Protein AF-A0A3P1XUC9-F1 (afdb_monomer_lite)

pLDDT: mean 91.29, std 13.39, range [38.19, 98.75]

Structure (mmCIF, N/CA/C/O backbone):
data_AF-A0A3P1XUC9-F1
#
_entry.id   AF-A0A3P1XUC9-F1
#
loop_
_atom_site.group_PDB
_atom_site.id
_atom_site.type_symbol
_atom_site.label_atom_id
_atom_site.label_alt_id
_atom_site.label_comp_id
_atom_site.label_asym_id
_atom_site.label_entity_id
_atom_site.label_seq_id
_atom_site.pdbx_PDB_ins_code
_atom_site.Cartn_x
_atom_site.Cartn_y
_atom_site.Cartn_z
_atom_site.occupancy
_atom_site.B_iso_or_equiv
_atom_site.auth_seq_id
_atom_site.auth_comp_id
_atom_site.auth_asym_id
_atom_site.auth_atom_id
_atom_site.pdbx_PDB_model_num
ATOM 1 N N . THR A 1 1 ? -10.922 13.856 29.088 1.00 44.12 1 THR A N 1
ATOM 2 C CA . THR A 1 1 ? -10.686 13.949 27.633 1.00 44.12 1 THR A CA 1
ATOM 3 C C . THR A 1 1 ? -9.196 13.829 27.406 1.00 44.12 1 THR A C 1
ATOM 5 O O . THR A 1 1 ? -8.458 14.673 27.892 1.00 44.12 1 THR A O 1
ATOM 8 N N . ASN A 1 2 ? -8.737 12.733 26.797 1.00 41.75 2 ASN A N 1
ATOM 9 C CA . ASN A 1 2 ? -7.328 12.584 26.431 1.00 41.75 2 ASN A CA 1
ATOM 10 C C . ASN A 1 2 ? -7.055 13.511 25.239 1.00 41.75 2 ASN A C 1
ATOM 12 O O . ASN A 1 2 ? -7.676 13.357 24.196 1.00 41.75 2 ASN A O 1
ATOM 16 N N . TYR A 1 3 ? -6.164 14.485 25.411 1.00 47.44 3 TYR A N 1
ATOM 17 C CA . TYR A 1 3 ? -5.777 15.466 24.386 1.00 47.44 3 TYR A CA 1
ATOM 18 C C . TYR A 1 3 ? -4.701 14.934 23.413 1.00 47.44 3 TYR A C 1
ATOM 20 O O . TYR A 1 3 ? -4.100 15.713 22.685 1.00 47.44 3 TYR A O 1
ATOM 28 N N . ASN A 1 4 ? -4.443 13.621 23.399 1.00 59.34 4 ASN A N 1
ATOM 29 C CA . ASN A 1 4 ? -3.303 13.021 22.693 1.00 59.34 4 ASN A CA 1
ATOM 30 C C . ASN A 1 4 ? -3.656 12.373 21.344 1.00 59.34 4 ASN A C 1
ATOM 32 O O . ASN A 1 4 ? -2.814 11.679 20.788 1.00 59.34 4 ASN A O 1
ATOM 36 N N . GLU A 1 5 ? -4.862 12.564 20.810 1.00 65.62 5 GLU A N 1
ATOM 37 C CA . GLU A 1 5 ? -5.219 12.075 19.471 1.00 65.62 5 GLU A CA 1
ATOM 38 C C . GLU A 1 5 ? -5.243 13.244 18.487 1.00 65.62 5 GLU A C 1
ATOM 40 O O . GLU A 1 5 ? -6.161 14.070 18.505 1.00 65.62 5 GLU A O 1
ATOM 45 N N . ASN A 1 6 ? -4.238 13.321 17.611 1.00 82.94 6 ASN A N 1
ATOM 46 C CA . ASN A 1 6 ? -4.281 14.252 16.490 1.00 82.94 6 ASN A CA 1
ATOM 47 C C . ASN A 1 6 ? -5.355 13.762 15.512 1.00 82.94 6 ASN A C 1
ATOM 49 O O . ASN A 1 6 ? -5.248 12.669 14.969 1.00 82.94 6 ASN A O 1
ATOM 53 N N . ARG A 1 7 ? -6.417 14.536 15.284 1.00 86.88 7 ARG A N 1
ATOM 54 C CA . ARG A 1 7 ? -7.497 14.144 14.363 1.00 86.88 7 ARG A CA 1
ATOM 55 C C . ARG A 1 7 ? -7.475 15.030 13.128 1.00 86.88 7 ARG A C 1
ATOM 57 O O . ARG A 1 7 ? -7.714 16.230 13.228 1.00 86.88 7 ARG A O 1
ATOM 64 N N . LEU A 1 8 ? -7.252 14.425 11.967 1.00 89.38 8 LEU A N 1
ATOM 65 C CA . LEU A 1 8 ? -7.443 15.047 10.661 1.00 89.38 8 LEU A CA 1
ATOM 66 C C . LEU A 1 8 ? -8.734 14.505 10.042 1.00 89.38 8 LEU A C 1
ATOM 68 O O . LEU A 1 8 ? -8.930 13.299 9.925 1.00 89.38 8 LEU A O 1
ATOM 72 N N . SER A 1 9 ? -9.628 15.397 9.626 1.00 90.12 9 SER A N 1
ATOM 73 C CA . SER A 1 9 ? -10.824 15.031 8.869 1.00 90.12 9 SER A CA 1
ATOM 74 C C . SER A 1 9 ? -10.764 15.693 7.504 1.00 90.12 9 SER A C 1
ATOM 76 O O . SER A 1 9 ? -10.767 16.918 7.414 1.00 90.12 9 SER A O 1
ATOM 78 N N . VAL A 1 10 ? -10.711 14.887 6.448 1.00 89.50 10 VAL A N 1
ATOM 79 C CA . VAL A 1 10 ? -10.758 15.362 5.063 1.00 89.50 10 VAL A CA 1
ATOM 80 C C . VAL A 1 10 ? -12.209 15.329 4.629 1.00 89.50 10 VAL A C 1
ATOM 82 O O . VAL A 1 10 ? -12.826 14.265 4.595 1.00 89.50 10 VAL A O 1
ATOM 85 N N . GLU A 1 11 ? -12.775 16.494 4.347 1.00 85.25 11 GLU A N 1
ATOM 86 C CA . GLU A 1 11 ? -14.157 16.612 3.891 1.00 85.25 11 GLU A CA 1
ATOM 87 C C . GLU A 1 11 ? -14.327 16.106 2.456 1.00 85.25 11 GLU A C 1
ATOM 89 O O . GLU A 1 11 ? -13.387 16.098 1.668 1.00 85.25 11 GLU A O 1
ATOM 94 N N . SER A 1 12 ? -15.550 15.721 2.085 1.00 85.00 12 SER A N 1
ATOM 95 C CA . SER A 1 12 ? -15.806 15.049 0.800 1.00 85.00 12 SER A CA 1
ATOM 96 C C . SER A 1 12 ? -15.523 15.853 -0.464 1.00 85.00 12 SER A C 1
ATOM 98 O O . SER A 1 12 ? -15.337 15.269 -1.531 1.00 85.00 12 SER A O 1
ATOM 100 N N . ILE A 1 13 ? -15.456 17.175 -0.342 1.00 82.06 13 ILE A N 1
ATOM 101 C CA . ILE A 1 13 ? -15.111 18.100 -1.426 1.00 82.06 13 ILE A CA 1
ATOM 102 C C . ILE A 1 13 ? -13.619 18.464 -1.442 1.00 82.06 13 ILE A C 1
ATOM 104 O O . ILE A 1 13 ? -13.173 19.164 -2.349 1.00 82.06 13 ILE A O 1
ATOM 108 N N . VAL A 1 14 ? -12.855 18.024 -0.439 1.00 89.88 14 VAL A N 1
ATOM 109 C CA . VAL A 1 14 ? -11.440 18.353 -0.269 1.00 89.88 14 VAL A CA 1
ATOM 110 C C . VAL A 1 14 ? -10.591 17.175 -0.712 1.00 89.88 14 VAL A C 1
ATOM 112 O O . VAL A 1 14 ? -10.837 16.029 -0.357 1.00 89.88 14 VAL A O 1
ATOM 115 N N . ASN A 1 15 ? -9.552 17.477 -1.475 1.00 92.31 15 ASN A N 1
ATOM 116 C CA . ASN A 1 15 ? -8.572 16.511 -1.934 1.00 92.31 15 ASN A CA 1
ATOM 117 C C . ASN A 1 15 ? -7.199 16.939 -1.420 1.00 92.31 15 ASN A C 1
ATOM 119 O O . ASN A 1 15 ? -6.830 18.104 -1.569 1.00 92.31 15 ASN A O 1
ATOM 123 N N . ILE A 1 16 ? -6.449 16.012 -0.825 1.00 95.12 16 ILE A N 1
ATOM 124 C CA . ILE A 1 16 ? -5.075 16.258 -0.373 1.00 95.12 16 ILE A CA 1
ATOM 125 C C . ILE A 1 16 ? -4.126 15.582 -1.352 1.00 95.12 16 ILE A C 1
ATOM 127 O O . ILE A 1 16 ? -4.241 14.382 -1.582 1.00 95.12 16 ILE A O 1
ATOM 131 N N . LYS A 1 17 ? -3.172 16.326 -1.914 1.00 96.38 17 LYS A N 1
ATOM 132 C CA . LYS A 1 17 ? -2.163 15.769 -2.818 1.00 96.38 17 LYS A CA 1
ATOM 133 C C . LYS A 1 17 ? -0.762 16.179 -2.378 1.00 96.38 17 LYS A C 1
ATOM 135 O O . LYS A 1 17 ? -0.501 17.362 -2.171 1.00 96.38 17 LYS A O 1
ATOM 140 N N . GLY A 1 18 ? 0.122 15.193 -2.263 1.00 96.25 18 GLY A N 1
ATOM 141 C CA . GLY A 1 18 ? 1.544 15.412 -2.036 1.00 96.25 18 GLY A CA 1
ATOM 142 C C . GLY A 1 18 ? 2.219 16.103 -3.224 1.00 96.25 18 GLY A C 1
ATOM 143 O O . GLY A 1 18 ? 1.756 16.026 -4.363 1.00 96.25 18 GLY A O 1
ATOM 144 N N . GLY A 1 19 ? 3.320 16.809 -2.965 1.00 96.00 19 GLY A N 1
ATOM 145 C CA . GLY A 1 19 ? 4.054 17.534 -4.007 1.00 96.00 19 GLY A CA 1
ATOM 146 C C . GLY A 1 19 ? 4.724 16.600 -5.019 1.00 96.00 19 GLY A C 1
ATOM 147 O O . GLY A 1 19 ? 5.340 15.613 -4.633 1.00 96.00 19 GLY A O 1
ATOM 148 N N . THR A 1 20 ? 4.643 16.918 -6.309 1.00 95.50 20 THR A N 1
ATOM 149 C CA . THR A 1 20 ? 5.290 16.132 -7.373 1.00 95.50 20 THR A CA 1
ATOM 150 C C . THR A 1 20 ? 6.776 16.483 -7.518 1.00 95.50 20 THR A C 1
ATOM 152 O O . THR A 1 20 ? 7.144 17.650 -7.379 1.00 95.50 20 THR A O 1
ATOM 155 N N . SER A 1 21 ? 7.630 15.508 -7.851 1.00 91.06 21 SER A N 1
ATOM 156 C CA . SER A 1 21 ? 9.055 15.749 -8.131 1.00 91.06 21 SER A CA 1
ATOM 157 C C . SER A 1 21 ? 9.629 14.867 -9.238 1.00 91.06 21 SER A C 1
ATOM 159 O O . SER A 1 21 ? 9.710 13.659 -9.102 1.00 91.06 21 SER A O 1
ATOM 161 N N . ASN A 1 22 ? 10.175 15.452 -10.302 1.00 83.06 22 ASN A N 1
ATOM 162 C CA . ASN A 1 22 ? 10.716 14.665 -11.421 1.00 83.06 22 ASN A CA 1
ATOM 163 C C . ASN A 1 22 ? 12.100 14.045 -11.153 1.00 83.06 22 ASN A C 1
ATOM 165 O O . ASN A 1 22 ? 12.588 13.264 -11.964 1.00 83.06 22 ASN A O 1
ATOM 169 N N . THR A 1 23 ? 12.765 14.424 -10.061 1.00 86.06 23 THR A N 1
ATOM 170 C CA . THR A 1 23 ? 14.148 14.008 -9.761 1.00 86.06 23 THR A CA 1
ATOM 171 C C . THR A 1 23 ? 14.306 13.379 -8.382 1.00 86.06 23 THR A C 1
ATOM 173 O O . THR A 1 23 ? 15.386 12.892 -8.055 1.00 86.06 23 THR A O 1
ATOM 176 N N . SER A 1 24 ? 13.255 13.383 -7.563 1.00 90.06 24 SER A N 1
ATOM 177 C CA . SER A 1 24 ? 13.263 12.833 -6.209 1.00 90.06 24 SER A CA 1
ATOM 178 C C . SER A 1 24 ? 11.969 12.080 -5.916 1.00 90.06 24 SER A C 1
ATOM 180 O O . SER A 1 24 ? 11.090 11.973 -6.768 1.00 90.06 24 SER A O 1
ATOM 182 N N . ILE A 1 25 ? 11.852 11.572 -4.691 1.00 94.94 25 ILE A N 1
ATOM 183 C CA . ILE A 1 25 ? 10.608 10.995 -4.182 1.00 94.94 25 ILE A CA 1
ATOM 184 C C . ILE A 1 25 ? 9.522 12.083 -4.166 1.00 94.94 25 ILE A C 1
ATOM 186 O O . ILE A 1 25 ? 9.802 13.227 -3.785 1.00 94.94 25 ILE A O 1
ATOM 190 N N . GLY A 1 26 ? 8.308 11.740 -4.594 1.00 96.56 26 GLY A N 1
ATOM 191 C CA . GLY A 1 26 ? 7.140 12.599 -4.441 1.00 96.56 26 GLY A CA 1
ATOM 192 C C . GLY A 1 26 ? 6.757 12.783 -2.968 1.00 96.56 26 GLY A C 1
ATOM 193 O O . GLY A 1 26 ? 6.963 11.911 -2.128 1.00 96.56 26 GLY A O 1
ATOM 194 N N . GLY A 1 27 ? 6.211 13.941 -2.617 1.00 96.75 27 GLY A N 1
ATOM 195 C CA . GLY A 1 27 ? 5.808 14.244 -1.246 1.00 96.75 27 GLY A CA 1
ATOM 196 C C . GLY A 1 27 ? 4.656 13.360 -0.772 1.00 96.75 27 GLY A C 1
ATOM 197 O O . GLY A 1 27 ? 3.834 12.913 -1.574 1.00 96.75 27 GLY A O 1
ATOM 198 N N . ALA A 1 28 ? 4.562 13.147 0.540 1.00 96.94 28 ALA A N 1
ATOM 199 C CA . ALA A 1 28 ? 3.396 12.488 1.107 1.00 96.94 28 ALA A CA 1
ATOM 200 C C . ALA A 1 28 ? 2.152 13.384 1.024 1.00 96.94 28 ALA A C 1
ATOM 202 O O . ALA A 1 28 ? 2.268 14.610 1.099 1.00 96.94 28 ALA A O 1
ATOM 203 N N . GLY A 1 29 ? 0.969 12.785 0.878 1.00 96.69 29 GLY A N 1
ATOM 204 C CA . GLY A 1 29 ? -0.291 13.526 0.986 1.00 96.69 29 GLY A CA 1
ATOM 205 C C . GLY A 1 29 ? -0.534 13.964 2.429 1.00 96.69 29 GLY A C 1
ATOM 206 O O . GLY A 1 29 ? -0.684 15.148 2.720 1.00 96.69 29 GLY A O 1
ATOM 207 N N . VAL A 1 30 ? -0.506 12.999 3.345 1.00 96.88 30 VAL A N 1
ATOM 208 C CA . VAL A 1 30 ? -0.590 13.206 4.793 1.00 96.88 30 VAL A CA 1
ATOM 209 C C . VAL A 1 30 ? 0.595 12.516 5.459 1.00 96.88 30 VAL A C 1
ATOM 211 O O . VAL A 1 30 ? 0.876 11.353 5.177 1.00 96.88 30 VAL A O 1
ATOM 214 N N . TYR A 1 31 ? 1.269 13.225 6.363 1.00 95.75 31 TYR A N 1
ATOM 215 C CA . TYR A 1 31 ? 2.339 12.679 7.193 1.00 95.75 31 TYR A CA 1
ATOM 216 C C . TYR A 1 31 ? 2.148 13.096 8.652 1.00 95.75 31 TYR A C 1
ATOM 218 O O . TYR A 1 31 ? 1.883 14.270 8.923 1.00 95.75 31 TYR A O 1
ATOM 226 N N . GLY A 1 32 ? 2.303 12.162 9.589 1.00 92.06 32 GLY A N 1
ATOM 227 C CA . GLY A 1 32 ? 2.208 12.469 11.014 1.00 92.06 32 GLY A CA 1
ATOM 228 C C . GLY A 1 32 ? 2.482 11.280 11.926 1.00 92.06 32 GLY A C 1
ATOM 229 O O . GLY A 1 32 ? 2.673 10.160 11.475 1.00 92.06 32 GLY A O 1
ATOM 230 N N . GLU A 1 33 ? 2.475 11.520 13.232 1.00 93.31 33 GLU A N 1
ATOM 231 C CA . GLU A 1 33 ? 2.582 10.473 14.249 1.00 93.31 33 GLU A CA 1
ATOM 232 C C . GLU A 1 33 ? 1.363 10.536 15.169 1.00 93.31 33 GLU A C 1
ATOM 234 O O . GLU A 1 33 ? 0.936 11.628 15.561 1.00 93.31 33 GLU A O 1
ATOM 239 N N . ASN A 1 34 ? 0.827 9.367 15.528 1.00 94.12 34 ASN A N 1
ATOM 240 C CA . ASN A 1 34 ? -0.267 9.218 16.482 1.00 94.12 34 ASN A CA 1
ATOM 241 C C . ASN A 1 34 ? -1.490 10.059 16.085 1.00 94.12 34 ASN A C 1
ATOM 243 O O . ASN A 1 34 ? -1.860 11.033 16.756 1.00 94.12 34 ASN A O 1
ATOM 247 N N . PHE A 1 35 ? -2.079 9.706 14.940 1.00 93.81 35 PHE A N 1
ATOM 248 C CA . PHE A 1 35 ? -3.211 10.437 14.389 1.00 93.81 35 PHE A CA 1
ATOM 249 C C . PHE A 1 35 ? -4.324 9.541 13.854 1.00 93.81 35 PHE A C 1
ATOM 251 O O . PHE A 1 35 ? -4.109 8.419 13.395 1.00 93.81 35 PHE A O 1
ATOM 258 N N . THR A 1 36 ? -5.533 10.097 13.870 1.00 95.38 36 THR A N 1
ATOM 259 C CA . THR A 1 36 ? -6.704 9.544 13.197 1.00 95.38 36 THR A CA 1
ATOM 260 C C . THR A 1 36 ? -7.020 10.357 11.948 1.00 95.38 36 THR A C 1
ATOM 262 O O . THR A 1 36 ? -7.159 11.580 12.026 1.00 95.38 36 THR A O 1
ATOM 265 N N . LEU A 1 37 ? -7.194 9.687 10.812 1.00 96.00 37 LEU A N 1
ATOM 266 C CA . LEU A 1 37 ? -7.627 10.268 9.547 1.00 96.00 37 LEU A CA 1
ATOM 267 C C . LEU A 1 37 ? -9.038 9.799 9.189 1.00 96.00 37 LEU A C 1
ATOM 269 O O . LEU A 1 37 ? -9.257 8.633 8.882 1.00 96.00 37 LEU A O 1
ATOM 273 N N . ASN A 1 38 ? -9.992 10.725 9.153 1.00 96.75 38 ASN A N 1
ATOM 274 C CA . ASN A 1 38 ? -11.311 10.479 8.569 1.00 96.75 38 ASN A CA 1
ATOM 275 C C . ASN A 1 38 ? -11.301 10.942 7.114 1.00 96.75 38 ASN A C 1
ATOM 277 O O . ASN A 1 38 ? -11.436 12.136 6.837 1.00 96.75 38 ASN A O 1
ATOM 281 N N . ASN A 1 39 ? -11.113 10.009 6.185 1.00 95.31 39 ASN A N 1
ATOM 282 C CA . ASN A 1 39 ? -10.958 10.321 4.774 1.00 95.31 39 ASN A CA 1
ATOM 283 C C . ASN A 1 39 ? -12.308 10.286 4.045 1.00 95.31 39 ASN A C 1
ATOM 285 O O . ASN A 1 39 ? -12.707 9.249 3.516 1.00 95.31 39 ASN A O 1
ATOM 289 N N . ASN A 1 40 ? -13.025 11.414 4.027 1.00 95.56 40 ASN A N 1
ATOM 290 C CA . ASN A 1 40 ? -14.263 11.552 3.249 1.00 95.56 40 ASN A CA 1
ATOM 291 C C . ASN A 1 40 ? -14.030 12.150 1.861 1.00 95.56 40 ASN A C 1
ATOM 293 O O . ASN A 1 40 ? -14.930 12.054 1.025 1.00 95.56 40 ASN A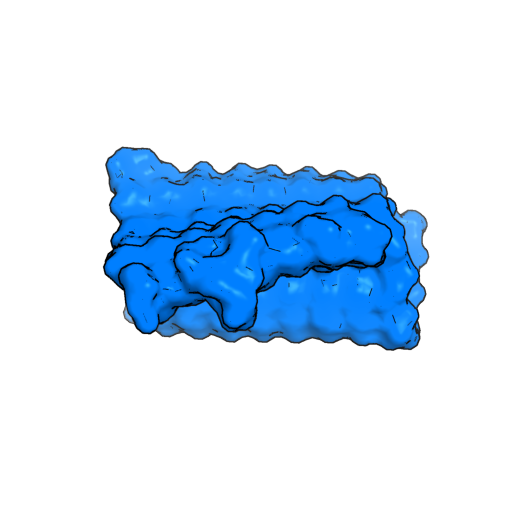 O 1
ATOM 297 N N . GLY A 1 41 ? -12.867 12.768 1.637 1.00 91.88 41 GLY A N 1
ATOM 298 C CA . GLY A 1 41 ? -12.330 13.205 0.346 1.00 91.88 41 GLY A CA 1
ATOM 299 C C . GLY A 1 41 ? -11.242 12.251 -0.148 1.00 91.88 41 GLY A C 1
ATOM 300 O O . GLY A 1 41 ? -11.140 11.152 0.366 1.00 91.88 41 GLY A O 1
ATOM 301 N N . SER A 1 42 ? -10.453 12.585 -1.167 1.00 95.06 42 SER A N 1
ATOM 302 C CA . SER A 1 42 ? -9.394 11.666 -1.630 1.00 95.06 42 SER A CA 1
ATOM 303 C C . SER A 1 42 ? -7.993 12.161 -1.258 1.00 95.06 42 SER A C 1
ATOM 305 O O . SER A 1 42 ? -7.751 13.368 -1.162 1.00 95.06 42 SER A O 1
ATOM 307 N N . VAL A 1 43 ? -7.070 11.222 -1.030 1.00 98.19 43 VAL A N 1
ATOM 308 C CA . VAL A 1 43 ? -5.677 11.506 -0.650 1.00 98.19 43 VAL A CA 1
ATOM 309 C C . VAL A 1 43 ? -4.731 10.881 -1.665 1.00 98.19 43 VAL A C 1
ATOM 311 O O . VAL A 1 43 ? -4.871 9.710 -2.007 1.00 98.19 43 VAL A O 1
ATOM 314 N N . TRP A 1 44 ? -3.754 11.657 -2.123 1.00 98.38 44 TRP A N 1
ATOM 315 C CA . TRP A 1 44 ? -2.737 11.231 -3.075 1.00 98.38 44 TRP A CA 1
ATOM 316 C C . TRP A 1 44 ? -1.338 11.489 -2.539 1.00 98.38 44 TRP A C 1
ATOM 318 O O . TRP A 1 44 ? -1.045 12.579 -2.040 1.00 98.38 44 TRP A O 1
ATOM 328 N N . GLY A 1 45 ? -0.448 10.528 -2.751 1.00 98.19 45 GLY A N 1
ATOM 329 C CA . GLY A 1 45 ? 0.977 10.796 -2.801 1.00 98.19 45 GLY A CA 1
ATOM 330 C C . GLY A 1 45 ? 1.310 11.653 -4.022 1.00 98.19 45 GLY A C 1
ATOM 331 O O . GLY A 1 45 ? 0.598 11.654 -5.030 1.00 98.19 45 GLY A O 1
ATOM 332 N N . GLY A 1 46 ? 2.382 12.428 -3.927 1.00 97.81 46 GLY A N 1
ATOM 333 C CA . GLY A 1 46 ? 2.923 13.139 -5.076 1.00 97.81 46 GLY A CA 1
ATOM 334 C C . GLY A 1 46 ? 3.586 12.166 -6.039 1.00 97.81 46 GLY A C 1
ATOM 335 O O . GLY A 1 46 ? 4.253 11.229 -5.614 1.00 97.81 46 GLY A O 1
ATOM 336 N N . ASP A 1 47 ? 3.429 12.379 -7.338 1.00 97.50 47 ASP A N 1
ATOM 337 C CA . ASP A 1 47 ? 4.192 11.617 -8.329 1.00 97.50 47 ASP A CA 1
ATOM 338 C C . ASP A 1 47 ? 5.681 11.980 -8.214 1.00 97.50 47 ASP A C 1
ATOM 340 O O . ASP A 1 47 ? 6.020 13.121 -7.882 1.00 97.50 47 ASP A O 1
ATOM 344 N N . GLY A 1 48 ? 6.595 11.064 -8.503 1.00 95.69 48 GLY A N 1
ATOM 345 C CA . GLY A 1 48 ? 7.989 11.468 -8.608 1.00 95.69 48 GLY A CA 1
ATOM 346 C C . GLY A 1 48 ? 8.914 10.448 -9.227 1.00 95.69 48 GLY A C 1
ATOM 347 O O . GLY A 1 48 ? 8.427 9.455 -9.746 1.00 95.69 48 GLY A O 1
ATOM 348 N N . TYR A 1 49 ? 10.237 10.669 -9.193 1.00 94.25 49 TYR A N 1
ATOM 349 C CA . TYR A 1 49 ? 11.183 9.635 -9.644 1.00 94.25 49 TYR A CA 1
ATOM 350 C C . TYR A 1 49 ? 10.851 8.316 -8.947 1.00 94.25 49 TYR A C 1
ATOM 352 O O . TYR A 1 49 ? 10.670 7.313 -9.619 1.00 94.25 49 TYR A O 1
ATOM 360 N N . ASN A 1 50 ? 10.645 8.387 -7.629 1.00 96.31 50 ASN A N 1
ATOM 361 C CA . ASN A 1 50 ? 9.827 7.428 -6.900 1.00 96.31 50 ASN A CA 1
ATOM 362 C C . ASN A 1 50 ? 8.528 8.114 -6.475 1.00 96.31 50 ASN A C 1
ATOM 364 O O . ASN A 1 50 ? 8.533 9.286 -6.086 1.00 96.31 50 ASN A O 1
ATOM 368 N N . GLY A 1 51 ? 7.428 7.381 -6.503 1.00 97.56 51 GLY A N 1
ATOM 369 C CA . GLY A 1 51 ? 6.146 7.862 -6.029 1.00 97.56 51 GLY A CA 1
ATOM 370 C C . GLY A 1 51 ? 6.137 8.151 -4.529 1.00 97.56 51 GLY A C 1
ATOM 371 O O . GLY A 1 51 ? 6.727 7.432 -3.724 1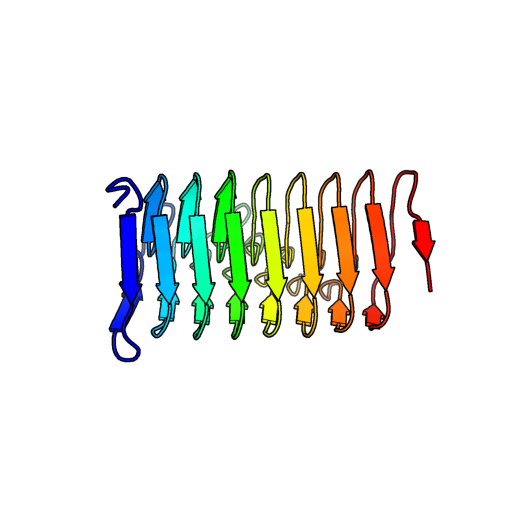.00 97.56 51 GLY A O 1
ATOM 372 N N . GLY A 1 52 ? 5.450 9.221 -4.146 1.00 98.00 52 GLY A N 1
ATOM 373 C CA . GLY A 1 52 ? 5.195 9.571 -2.755 1.00 98.00 52 GLY A CA 1
ATOM 374 C C . GLY A 1 52 ? 4.125 8.692 -2.124 1.00 98.00 52 GLY A C 1
ATOM 375 O O . GLY A 1 52 ? 3.226 8.193 -2.796 1.00 98.00 52 GLY A O 1
ATOM 376 N N . ILE A 1 53 ? 4.186 8.527 -0.810 1.00 98.56 53 ILE A N 1
ATOM 377 C CA . ILE A 1 53 ? 3.208 7.732 -0.060 1.00 98.56 53 ILE A CA 1
ATOM 378 C C . ILE A 1 53 ? 1.970 8.588 0.212 1.00 98.56 53 ILE A C 1
ATOM 380 O O . ILE A 1 53 ? 2.101 9.733 0.636 1.00 98.56 53 ILE A O 1
ATOM 384 N N . ALA A 1 54 ? 0.757 8.079 0.007 1.00 98.44 54 ALA A N 1
ATOM 385 C CA . ALA A 1 54 ? -0.433 8.908 0.213 1.00 98.44 54 ALA A CA 1
ATOM 386 C C . ALA A 1 54 ? -0.621 9.302 1.686 1.00 98.44 54 ALA A C 1
ATOM 388 O O . ALA A 1 54 ? -0.801 10.481 1.993 1.00 98.44 54 ALA A O 1
ATOM 389 N N . VAL A 1 55 ? -0.540 8.324 2.589 1.00 98.31 55 VAL A N 1
ATOM 390 C CA . VAL A 1 55 ? -0.636 8.514 4.040 1.00 98.31 55 VAL A CA 1
ATOM 391 C C . VAL A 1 55 ? 0.522 7.777 4.710 1.00 98.31 55 VAL A C 1
ATOM 393 O O . VAL A 1 55 ? 0.647 6.563 4.570 1.00 98.31 55 VAL A O 1
ATOM 396 N N . SER A 1 56 ? 1.384 8.504 5.421 1.00 97.25 56 SER A N 1
ATOM 397 C CA . SER A 1 56 ? 2.616 7.953 5.997 1.00 97.25 56 SER A CA 1
ATOM 398 C C . SER A 1 56 ? 2.837 8.381 7.446 1.00 97.25 56 SER A C 1
ATOM 400 O O . SER A 1 56 ? 2.381 9.450 7.856 1.00 97.25 56 SER A O 1
ATOM 402 N N . GLY A 1 57 ? 3.547 7.561 8.223 1.00 93.94 57 GLY A N 1
ATOM 403 C CA . GLY A 1 57 ? 3.845 7.842 9.626 1.00 93.94 57 GLY A CA 1
ATOM 404 C C . GLY A 1 57 ? 3.654 6.642 10.544 1.00 93.94 57 GLY A C 1
ATOM 405 O O . GLY A 1 57 ? 3.518 5.526 10.068 1.00 93.94 57 GLY A O 1
ATOM 406 N N . ASN A 1 58 ? 3.601 6.876 11.855 1.00 93.25 58 ASN A N 1
ATOM 407 C CA . ASN A 1 58 ? 3.436 5.814 12.855 1.00 93.25 58 ASN A CA 1
ATOM 408 C C . ASN A 1 58 ? 2.182 6.041 13.701 1.00 93.25 58 ASN A C 1
ATOM 410 O O . ASN A 1 58 ? 1.806 7.192 13.944 1.00 93.25 58 ASN A O 1
ATOM 414 N N . LYS A 1 59 ? 1.567 4.962 14.200 1.00 95.50 59 LYS A N 1
ATOM 415 C CA . LYS A 1 59 ? 0.330 4.997 15.001 1.00 95.50 59 LYS A CA 1
ATOM 416 C C . LYS A 1 59 ? -0.789 5.711 14.249 1.00 95.50 59 LYS A C 1
ATOM 418 O O . LYS A 1 59 ? -1.269 6.771 14.655 1.00 95.50 59 LYS A O 1
ATOM 423 N N . ILE A 1 60 ? -1.151 5.144 13.105 1.00 95.19 60 ILE A N 1
ATOM 424 C CA . ILE A 1 60 ? -2.150 5.705 12.195 1.00 95.19 60 ILE A CA 1
ATOM 425 C C . ILE A 1 60 ? -3.449 4.930 12.367 1.00 95.19 60 ILE A C 1
ATOM 427 O O . ILE A 1 60 ? -3.470 3.717 12.206 1.00 95.19 60 ILE A O 1
ATOM 431 N N . SER A 1 61 ? -4.553 5.627 12.611 1.00 97.12 61 SER A N 1
ATOM 432 C CA . SER A 1 61 ? -5.896 5.067 12.440 1.00 97.12 61 SER A CA 1
ATOM 433 C C . SER A 1 61 ? -6.580 5.777 11.279 1.00 97.12 61 SER A C 1
ATOM 435 O O . SER A 1 61 ? -6.692 7.000 11.288 1.00 97.12 61 SER A O 1
ATOM 437 N N . ILE A 1 62 ? -7.023 5.054 10.255 1.00 97.06 62 ILE A N 1
ATOM 438 C CA . ILE A 1 62 ? -7.710 5.644 9.103 1.00 97.06 62 ILE A CA 1
ATOM 439 C C . ILE A 1 62 ? -9.104 5.046 8.929 1.00 97.06 62 ILE A C 1
ATOM 441 O O . ILE A 1 62 ? -9.260 3.840 8.787 1.00 97.06 62 ILE A O 1
ATOM 445 N N . ASN A 1 63 ? -10.103 5.924 8.852 1.00 97.69 63 ASN A N 1
ATOM 446 C CA . ASN A 1 63 ? -11.441 5.608 8.369 1.00 97.69 63 ASN A CA 1
ATOM 447 C C . ASN A 1 63 ? -11.540 6.049 6.911 1.00 97.69 63 ASN A C 1
ATOM 449 O O . ASN A 1 63 ? -11.693 7.243 6.624 1.00 97.69 63 ASN A O 1
ATOM 453 N N . ASN A 1 64 ? -11.411 5.104 5.985 1.00 96.69 64 ASN A N 1
ATOM 454 C CA . ASN A 1 64 ? -11.312 5.406 4.568 1.00 96.69 64 ASN A CA 1
ATOM 455 C C . ASN A 1 64 ? -12.658 5.288 3.845 1.00 96.69 64 ASN A C 1
ATOM 457 O O . ASN A 1 64 ? -13.037 4.216 3.377 1.00 96.69 64 ASN A O 1
ATOM 461 N N . TYR A 1 65 ? -13.363 6.410 3.703 1.00 97.00 65 TYR A N 1
ATOM 462 C CA . TYR A 1 65 ? -14.649 6.486 2.999 1.00 97.00 65 TYR A CA 1
ATOM 463 C C . TYR A 1 65 ? -14.505 6.852 1.512 1.00 97.00 65 TYR A C 1
ATOM 465 O O . TYR A 1 65 ? -15.488 6.885 0.765 1.00 97.00 65 TYR A O 1
ATOM 473 N N . ARG A 1 66 ? -13.280 7.126 1.056 1.00 97.12 66 ARG A N 1
ATOM 474 C CA . ARG A 1 66 ? -12.947 7.540 -0.312 1.00 97.12 66 ARG A CA 1
ATOM 475 C C . ARG A 1 66 ? -11.613 6.950 -0.756 1.00 97.12 66 ARG A C 1
ATOM 477 O O . ARG A 1 66 ? -11.175 5.946 -0.220 1.00 97.12 66 ARG A O 1
ATOM 484 N N . ASN A 1 67 ? -11.028 7.462 -1.830 1.00 97.50 67 ASN A N 1
ATOM 485 C CA . ASN A 1 67 ? -9.866 6.820 -2.409 1.00 97.50 67 ASN A CA 1
ATOM 486 C C . ASN A 1 67 ? -8.566 7.355 -1.797 1.00 97.50 67 ASN A C 1
ATOM 488 O O . ASN A 1 67 ? -8.431 8.554 -1.536 1.00 97.50 67 ASN A O 1
ATOM 492 N N . VAL A 1 68 ? -7.614 6.450 -1.612 1.00 98.50 68 VAL A N 1
ATOM 493 C CA . VAL A 1 68 ? -6.232 6.733 -1.224 1.00 98.50 68 VAL A CA 1
ATOM 494 C C . VAL A 1 68 ? -5.334 6.199 -2.330 1.00 98.50 68 VAL A C 1
ATOM 496 O O . VAL A 1 68 ? -5.494 5.052 -2.739 1.00 98.50 68 VAL A O 1
ATOM 499 N N . TYR A 1 69 ? -4.413 7.017 -2.823 1.00 98.62 69 TYR A N 1
ATOM 500 C CA . TYR A 1 69 ? -3.560 6.678 -3.957 1.00 98.62 69 TYR A CA 1
ATOM 501 C C . TYR A 1 69 ? -2.102 6.972 -3.645 1.00 98.62 69 TYR A C 1
ATOM 503 O O . TYR A 1 69 ? -1.739 8.126 -3.415 1.00 98.62 69 TYR A O 1
ATOM 511 N N . GLY A 1 70 ? -1.250 5.958 -3.702 1.00 98.44 70 GLY A N 1
ATOM 512 C CA . GLY A 1 70 ? 0.179 6.176 -3.835 1.00 98.44 70 GLY A CA 1
ATOM 513 C C . GLY A 1 70 ? 0.486 7.031 -5.066 1.00 98.44 70 GLY A C 1
ATOM 514 O O . GLY A 1 70 ? -0.213 6.970 -6.078 1.00 98.44 70 GLY A O 1
ATOM 515 N N . GLY A 1 71 ? 1.508 7.874 -4.965 1.00 98.12 71 GLY A N 1
ATOM 516 C CA . GLY A 1 71 ? 2.009 8.636 -6.102 1.00 98.12 71 GLY A CA 1
ATOM 517 C C . GLY A 1 71 ? 2.683 7.714 -7.109 1.00 98.12 71 GLY A C 1
ATOM 518 O O . GLY A 1 71 ? 3.238 6.685 -6.727 1.00 98.12 71 GLY A O 1
ATOM 519 N N . ASN A 1 72 ? 2.664 8.068 -8.388 1.00 97.81 72 ASN A N 1
ATOM 520 C CA . ASN A 1 72 ? 3.293 7.239 -9.411 1.00 97.81 72 ASN A CA 1
ATOM 521 C C . ASN A 1 72 ? 4.813 7.430 -9.429 1.00 97.81 72 ASN A C 1
ATOM 523 O O . ASN A 1 72 ? 5.313 8.539 -9.210 1.00 97.81 72 ASN A O 1
ATOM 527 N N . GLY A 1 73 ? 5.531 6.352 -9.730 1.00 96.31 73 GLY A N 1
ATOM 528 C CA . GLY A 1 73 ? 6.929 6.389 -10.126 1.00 96.31 73 GLY A CA 1
ATOM 529 C C . GLY A 1 73 ? 7.041 6.799 -11.595 1.00 96.31 73 GLY A C 1
ATOM 530 O O . GLY A 1 73 ? 6.398 6.234 -12.477 1.00 96.31 73 GLY A O 1
ATOM 531 N N . LEU A 1 74 ? 7.829 7.834 -11.853 1.00 92.44 74 LEU A N 1
ATOM 532 C CA . LEU A 1 74 ? 8.110 8.403 -13.173 1.00 92.44 74 LEU A CA 1
ATOM 533 C C . LEU A 1 74 ? 9.543 8.085 -13.625 1.00 92.44 74 LEU A C 1
ATOM 535 O O . LEU A 1 74 ? 9.986 8.559 -14.675 1.00 92.44 74 LEU A O 1
ATOM 539 N N . GLY A 1 75 ? 10.291 7.361 -12.790 1.00 80.94 75 GLY A N 1
ATOM 540 C CA . GLY A 1 75 ? 11.666 6.974 -13.038 1.00 80.94 75 GLY A CA 1
ATOM 541 C C . GLY A 1 75 ? 11.816 5.872 -14.089 1.00 80.94 75 GLY A C 1
ATOM 542 O O . GLY A 1 75 ? 10.864 5.380 -14.691 1.00 80.94 75 GLY A O 1
ATOM 543 N N . GLY A 1 76 ? 13.078 5.541 -14.361 1.00 79.44 76 GLY A N 1
ATOM 544 C CA . GLY A 1 76 ? 13.455 4.397 -15.191 1.00 79.44 76 GLY A CA 1
ATOM 545 C C . GLY A 1 76 ? 13.695 3.149 -14.342 1.00 79.44 76 GLY A C 1
ATOM 546 O O . GLY A 1 76 ? 13.193 3.021 -13.235 1.00 79.44 76 GLY A O 1
ATOM 547 N N . SER A 1 77 ? 14.535 2.233 -14.822 1.00 83.38 77 SER A N 1
ATOM 548 C CA . SER A 1 77 ? 14.883 1.025 -14.063 1.00 83.38 77 SER A CA 1
ATOM 549 C C . SER A 1 77 ? 15.334 1.341 -12.630 1.00 83.38 77 SER A C 1
ATOM 551 O O . SER A 1 77 ? 16.317 2.063 -12.445 1.00 83.38 77 SER A O 1
ATOM 553 N N . GLY A 1 78 ? 14.664 0.745 -11.643 1.00 82.38 78 GLY A N 1
ATOM 554 C CA . GLY A 1 78 ? 14.992 0.884 -10.221 1.00 82.38 78 GLY A CA 1
ATOM 555 C C . GLY A 1 78 ? 14.162 1.919 -9.458 1.00 82.38 78 GLY A C 1
ATOM 556 O O . GLY A 1 78 ? 14.392 2.072 -8.260 1.00 82.38 78 GLY A O 1
ATOM 557 N N . SER A 1 79 ? 13.215 2.604 -10.106 1.00 93.50 79 SER A N 1
ATOM 558 C CA . SER A 1 79 ? 12.214 3.399 -9.397 1.00 93.50 79 SER A CA 1
ATOM 559 C C . SER A 1 79 ? 11.082 2.552 -8.810 1.00 93.50 79 SER A C 1
ATOM 561 O O . SER A 1 79 ? 10.983 1.343 -9.062 1.00 93.50 79 SER A O 1
ATOM 563 N N . SER A 1 80 ? 10.239 3.181 -7.993 1.00 96.62 80 SER A N 1
ATOM 564 C CA . SER A 1 80 ? 8.997 2.573 -7.532 1.00 96.62 80 SER A CA 1
ATOM 565 C C . SER A 1 80 ? 7.827 3.546 -7.472 1.00 96.62 80 SER A C 1
ATOM 567 O O . SER A 1 80 ? 7.995 4.745 -7.235 1.00 96.62 80 SER A O 1
ATOM 569 N N . GLY A 1 81 ? 6.615 3.004 -7.564 1.00 98.00 81 GLY A N 1
ATOM 570 C CA . GLY A 1 81 ? 5.409 3.685 -7.119 1.00 98.00 81 GLY A CA 1
ATOM 571 C C . GLY A 1 81 ? 5.400 3.859 -5.599 1.00 98.00 81 GLY A C 1
ATOM 572 O O . GLY A 1 81 ? 6.061 3.127 -4.859 1.00 98.00 81 GLY A O 1
ATOM 573 N N . GLY A 1 82 ? 4.663 4.856 -5.122 1.00 98.19 82 GLY A N 1
ATOM 574 C CA . GLY A 1 82 ? 4.471 5.098 -3.697 1.00 98.19 82 GLY A CA 1
ATOM 575 C C . GLY A 1 82 ? 3.382 4.202 -3.122 1.00 98.19 82 GLY A C 1
ATOM 576 O O . GLY A 1 82 ? 2.486 3.769 -3.842 1.00 98.19 82 GLY A O 1
ATOM 577 N N . ALA A 1 83 ? 3.421 3.931 -1.821 1.00 98.62 83 ALA A N 1
ATOM 578 C CA . ALA A 1 83 ? 2.350 3.176 -1.181 1.00 98.62 83 ALA A CA 1
ATOM 579 C C . ALA A 1 83 ? 1.085 4.029 -0.976 1.00 98.62 83 ALA A C 1
ATOM 581 O O . ALA A 1 83 ? 1.164 5.253 -0.820 1.00 98.62 83 ALA A O 1
ATOM 582 N N . GLY A 1 84 ? -0.085 3.392 -0.914 1.00 98.56 84 GLY A N 1
ATOM 583 C CA . GLY A 1 84 ? -1.301 4.064 -0.450 1.00 98.56 84 GLY A CA 1
ATOM 584 C C . GLY A 1 84 ? -1.174 4.466 1.024 1.00 98.56 84 GLY A C 1
ATOM 585 O O . GLY A 1 84 ? -1.331 5.634 1.380 1.00 98.56 84 GLY A O 1
ATOM 586 N N . LEU A 1 85 ? -0.812 3.507 1.874 1.00 98.38 85 LEU A N 1
ATOM 587 C CA . LEU A 1 85 ? -0.544 3.691 3.303 1.00 98.38 85 LEU A CA 1
ATOM 588 C C . LEU A 1 85 ? 0.804 3.069 3.674 1.00 98.38 85 LEU A C 1
ATOM 590 O O . LEU A 1 85 ? 1.092 1.957 3.237 1.00 98.38 85 LEU A O 1
ATOM 594 N N . SER A 1 86 ? 1.610 3.750 4.495 1.00 98.38 86 SER A N 1
ATOM 595 C CA . SER A 1 86 ? 2.890 3.202 4.962 1.00 98.38 86 SER A CA 1
ATOM 596 C C . SER A 1 86 ? 3.286 3.614 6.374 1.00 98.38 86 SER A C 1
ATOM 598 O O . SER A 1 86 ? 3.261 4.802 6.698 1.00 98.38 86 SER A O 1
ATOM 600 N N . GLY A 1 87 ? 3.818 2.651 7.129 1.00 96.56 87 GLY A N 1
ATOM 601 C CA . GLY A 1 87 ? 4.474 2.859 8.423 1.00 96.56 87 GLY A CA 1
ATOM 602 C C . GLY A 1 87 ? 4.066 1.834 9.480 1.00 96.56 87 GLY A C 1
ATOM 603 O O . GLY A 1 87 ? 3.592 0.757 9.127 1.00 96.56 87 GLY A O 1
ATOM 604 N N . ASP A 1 88 ? 4.265 2.146 10.759 1.00 96.62 88 ASP A N 1
ATOM 605 C CA . ASP A 1 88 ? 4.103 1.167 11.842 1.00 96.62 88 ASP A CA 1
ATOM 606 C C . ASP A 1 88 ? 2.896 1.470 12.743 1.00 96.62 88 ASP A C 1
ATOM 608 O O . ASP A 1 88 ? 2.534 2.631 12.953 1.00 96.62 88 ASP A O 1
ATOM 612 N N . ASP A 1 89 ? 2.287 0.423 13.304 1.00 97.50 89 ASP A N 1
ATOM 613 C CA . ASP A 1 89 ? 1.076 0.486 14.134 1.00 97.50 89 ASP A CA 1
ATOM 614 C C . ASP A 1 89 ? -0.098 1.138 13.378 1.00 97.50 89 ASP A C 1
ATOM 616 O O . ASP A 1 89 ? -0.586 2.218 13.729 1.00 97.50 89 ASP A O 1
ATOM 620 N N . ILE A 1 90 ? -0.540 0.495 12.296 1.00 96.69 90 ILE A N 1
ATOM 621 C CA . ILE A 1 90 ? -1.594 1.017 11.416 1.00 96.69 90 ILE A CA 1
ATOM 622 C C . ILE A 1 90 ? -2.901 0.263 11.651 1.00 96.69 90 ILE A C 1
ATOM 624 O O . ILE A 1 90 ? -2.944 -0.961 11.591 1.00 96.69 90 ILE A O 1
ATOM 628 N N . ILE A 1 91 ? -3.993 1.001 11.833 1.00 98.19 91 ILE A N 1
ATOM 629 C CA . ILE A 1 91 ? -5.363 0.484 11.835 1.00 98.19 91 ILE A CA 1
ATOM 630 C C . ILE A 1 91 ? -6.101 1.079 10.636 1.00 98.19 91 ILE A C 1
ATOM 632 O O . ILE A 1 91 ? -6.227 2.300 10.517 1.00 98.19 91 ILE A O 1
ATOM 636 N N . VAL A 1 92 ? -6.590 0.219 9.747 1.00 98.19 92 VAL A N 1
ATOM 637 C CA . VAL A 1 92 ? -7.261 0.600 8.502 1.00 98.19 92 VAL A CA 1
ATOM 638 C C . VAL A 1 92 ? -8.701 0.099 8.504 1.00 98.19 92 VAL A C 1
ATOM 640 O O . VAL A 1 92 ? -8.944 -1.082 8.276 1.00 98.19 92 VAL A O 1
ATOM 643 N N . ASP A 1 93 ? -9.657 1.010 8.662 1.00 98.56 93 ASP A N 1
ATOM 644 C CA . ASP A 1 93 ? -11.076 0.760 8.410 1.00 98.56 93 ASP A CA 1
ATOM 645 C C . ASP A 1 93 ? -11.405 1.213 6.981 1.00 98.56 93 ASP A C 1
ATOM 647 O O . ASP A 1 93 ? -11.671 2.391 6.714 1.00 98.56 93 ASP A O 1
ATOM 651 N N . ASN A 1 94 ? -11.309 0.289 6.022 1.00 98.06 94 ASN A N 1
ATOM 652 C CA . ASN A 1 94 ? -11.414 0.598 4.600 1.00 98.06 94 ASN A CA 1
ATOM 653 C C . ASN A 1 94 ? -12.809 0.321 4.035 1.00 98.06 94 ASN A C 1
ATOM 655 O O . ASN A 1 94 ? -13.189 -0.826 3.813 1.00 98.06 94 ASN A O 1
ATOM 659 N N . TYR A 1 95 ? -13.532 1.384 3.691 1.00 98.06 95 TYR A N 1
ATOM 660 C CA . TYR A 1 95 ? -14.855 1.308 3.062 1.00 98.06 95 TYR A CA 1
ATOM 661 C C . TYR A 1 95 ? -14.810 1.576 1.553 1.00 98.06 95 TYR A C 1
ATOM 663 O O . TYR A 1 95 ? -15.792 1.350 0.841 1.00 98.06 95 TYR A O 1
ATOM 671 N N . ARG A 1 96 ? -13.679 2.075 1.042 1.00 97.25 96 ARG A N 1
ATOM 672 C CA . ARG A 1 96 ? -13.471 2.355 -0.380 1.00 97.25 96 ARG A CA 1
ATOM 673 C C . ARG A 1 96 ? -12.110 1.828 -0.830 1.00 97.25 96 ARG A C 1
ATOM 675 O O . ARG A 1 96 ? -11.810 0.680 -0.545 1.00 97.25 96 ARG A O 1
ATOM 682 N N . SER A 1 97 ? -11.333 2.552 -1.625 1.00 98.12 97 SER A N 1
ATOM 683 C CA . SER A 1 97 ? -10.212 1.951 -2.341 1.00 98.12 97 SER A CA 1
ATOM 684 C C . SER A 1 97 ? -8.888 2.577 -1.943 1.00 98.12 97 SER A C 1
ATOM 686 O O . SER A 1 97 ? -8.762 3.798 -1.903 1.00 98.12 97 SER A O 1
ATOM 688 N N . ILE A 1 98 ? -7.912 1.725 -1.661 1.00 98.75 98 ILE A N 1
ATOM 689 C CA . ILE A 1 98 ? -6.522 2.080 -1.411 1.00 98.75 98 ILE A CA 1
ATOM 690 C C . ILE A 1 98 ? -5.708 1.486 -2.555 1.00 98.75 98 ILE A C 1
ATOM 692 O O . ILE A 1 98 ? -5.818 0.294 -2.841 1.00 98.75 98 ILE A O 1
ATOM 696 N N . TYR A 1 99 ? -4.907 2.322 -3.199 1.00 98.75 99 TYR A N 1
ATOM 697 C CA . TYR A 1 99 ? -4.078 1.951 -4.335 1.00 98.75 99 TYR A CA 1
ATOM 698 C C . TYR A 1 99 ? -2.620 2.259 -4.035 1.00 98.75 99 TYR A C 1
ATOM 700 O O . TYR A 1 99 ? -2.301 3.361 -3.580 1.00 98.75 99 TYR A O 1
ATOM 708 N N . GLY A 1 100 ? -1.738 1.320 -4.349 1.00 98.56 100 GLY A N 1
ATOM 709 C CA . GLY A 1 100 ? -0.349 1.643 -4.625 1.00 98.56 100 GLY A CA 1
ATOM 710 C C . GLY A 1 100 ? -0.228 2.461 -5.910 1.00 98.56 100 GLY A C 1
ATOM 711 O O . GLY A 1 100 ? -1.088 2.393 -6.787 1.00 98.56 100 GLY A O 1
ATOM 712 N N . GLY A 1 101 ? 0.820 3.269 -6.005 1.00 98.31 101 GLY A N 1
ATOM 713 C CA . GLY A 1 101 ? 1.130 4.030 -7.208 1.00 98.31 101 GLY A CA 1
ATOM 714 C C . GLY A 1 101 ? 1.729 3.145 -8.294 1.00 98.31 101 GLY A C 1
ATOM 715 O O . GLY A 1 101 ? 2.439 2.186 -7.994 1.00 98.31 101 GLY A O 1
ATOM 716 N N . ASP A 1 102 ? 1.477 3.478 -9.553 1.00 98.12 102 ASP A N 1
ATOM 717 C CA . ASP A 1 102 ? 2.038 2.741 -10.683 1.00 98.12 102 ASP A CA 1
ATOM 718 C C . ASP A 1 102 ? 3.482 3.187 -10.963 1.00 98.12 102 ASP A C 1
ATOM 720 O O . ASP A 1 102 ? 3.846 4.339 -10.720 1.00 98.12 102 ASP A O 1
ATOM 724 N N . ASP A 1 103 ? 4.299 2.298 -11.521 1.00 96.56 103 ASP A N 1
ATOM 725 C CA . ASP A 1 103 ? 5.614 2.625 -12.070 1.00 96.56 103 ASP A CA 1
ATOM 726 C C . ASP A 1 103 ? 5.954 1.738 -13.271 1.00 96.56 103 ASP A C 1
ATOM 728 O O . ASP A 1 103 ? 6.352 0.580 -13.151 1.00 96.56 103 ASP A O 1
ATOM 732 N N . VAL A 1 104 ? 5.841 2.313 -14.465 1.00 88.75 104 VAL A N 1
ATOM 733 C CA . VAL A 1 104 ? 6.032 1.596 -15.732 1.00 88.75 104 VAL A CA 1
ATOM 734 C C . VAL A 1 104 ? 7.493 1.178 -15.974 1.00 88.75 104 VAL A C 1
ATOM 736 O O . VAL A 1 104 ? 7.743 0.281 -16.780 1.00 88.75 104 VAL A O 1
ATOM 739 N N . GLY A 1 105 ? 8.457 1.831 -15.315 1.00 90.75 105 GLY A N 1
ATOM 740 C CA . GLY A 1 105 ? 9.893 1.550 -15.418 1.00 90.75 105 GLY A CA 1
ATOM 741 C C . GLY A 1 105 ? 10.447 0.699 -14.270 1.00 90.75 105 GLY A C 1
ATOM 742 O O . GLY A 1 105 ? 11.539 0.133 -14.399 1.00 90.75 105 GLY A O 1
ATOM 743 N N . GLY A 1 106 ? 9.690 0.585 -13.181 1.00 94.81 106 GLY A N 1
ATOM 744 C CA . GLY A 1 106 ? 10.112 0.012 -11.911 1.00 94.81 106 GLY A CA 1
ATOM 745 C C . GLY A 1 106 ? 9.066 -0.895 -11.266 1.00 94.81 106 GLY A C 1
ATOM 746 O O . GLY A 1 106 ? 8.372 -1.650 -11.948 1.00 94.81 106 GLY A O 1
ATOM 747 N N . THR A 1 107 ? 8.999 -0.879 -9.938 1.00 97.06 107 THR A N 1
ATOM 748 C CA . THR A 1 107 ? 8.049 -1.699 -9.168 1.00 97.06 107 THR A CA 1
ATOM 749 C C . THR A 1 107 ? 6.842 -0.857 -8.765 1.00 97.06 107 THR A C 1
ATOM 751 O O . THR A 1 107 ? 7.009 0.245 -8.245 1.00 97.06 107 THR A O 1
ATOM 754 N N . GLY A 1 108 ? 5.627 -1.366 -8.954 1.00 98.06 108 GLY A N 1
ATOM 755 C CA . GLY A 1 108 ? 4.432 -0.715 -8.420 1.00 98.06 108 GLY A CA 1
ATOM 756 C C . GLY A 1 108 ? 4.481 -0.592 -6.891 1.00 98.06 108 GLY A C 1
ATOM 757 O O . GLY A 1 108 ? 5.080 -1.414 -6.202 1.00 98.06 108 GLY A O 1
ATOM 758 N N . GLY A 1 109 ? 3.868 0.448 -6.337 1.00 98.31 109 GLY A N 1
ATOM 759 C CA . GLY A 1 109 ? 3.776 0.624 -4.888 1.00 98.31 109 GLY A CA 1
ATOM 760 C C . GLY A 1 109 ? 2.789 -0.356 -4.256 1.00 98.31 109 GLY A C 1
ATOM 761 O O . GLY A 1 109 ? 1.878 -0.840 -4.925 1.00 98.31 109 GLY A O 1
ATOM 762 N N . SER A 1 110 ? 2.919 -0.625 -2.959 1.00 98.69 110 SER A N 1
ATOM 763 C CA . SER A 1 110 ? 1.930 -1.446 -2.251 1.00 98.69 110 SER A CA 1
ATOM 764 C C . SER A 1 110 ? 0.666 -0.652 -1.909 1.00 98.69 110 SER A C 1
ATOM 766 O O . SER A 1 110 ? 0.726 0.558 -1.681 1.00 98.69 110 SER A O 1
ATOM 768 N N . GLY A 1 111 ? -0.488 -1.308 -1.803 1.00 98.69 111 GLY A N 1
ATOM 769 C CA . GLY A 1 111 ? -1.688 -0.664 -1.258 1.00 98.69 111 GLY A CA 1
ATOM 770 C C . GLY A 1 111 ? -1.457 -0.201 0.186 1.00 98.69 111 GLY A C 1
ATOM 771 O O . GLY A 1 111 ? -1.563 0.989 0.494 1.00 98.69 111 GLY A O 1
ATOM 772 N N . VAL A 1 112 ? -1.068 -1.134 1.056 1.00 98.69 112 VAL A N 1
ATOM 773 C CA . VAL A 1 112 ? -0.705 -0.882 2.462 1.00 98.69 112 VAL A CA 1
ATOM 774 C C . VAL A 1 112 ? 0.637 -1.548 2.769 1.00 98.69 112 VAL A C 1
ATOM 776 O O . VAL A 1 112 ? 0.844 -2.693 2.376 1.00 98.69 112 VAL A O 1
ATOM 779 N N . THR A 1 113 ? 1.548 -0.866 3.471 1.00 98.62 113 THR A N 1
ATOM 780 C CA . THR A 1 113 ? 2.845 -1.451 3.846 1.00 98.62 113 THR A CA 1
ATOM 781 C C . THR A 1 113 ? 3.351 -1.057 5.237 1.00 98.62 113 THR A C 1
ATOM 783 O O . THR A 1 113 ? 3.098 0.056 5.690 1.00 98.62 113 THR A O 1
ATOM 786 N N . GLY A 1 114 ? 4.109 -1.938 5.902 1.00 97.88 114 GLY A N 1
ATOM 787 C CA . GLY A 1 114 ? 4.775 -1.638 7.184 1.00 97.88 114 GLY A CA 1
ATOM 788 C C . GLY A 1 114 ? 4.656 -2.737 8.246 1.00 97.88 114 GLY A C 1
ATOM 789 O O . GLY A 1 114 ? 4.745 -3.915 7.909 1.00 97.88 114 GLY A O 1
ATOM 790 N N . SER A 1 115 ? 4.481 -2.376 9.521 1.00 98.19 115 SER A N 1
ATOM 791 C CA . SER A 1 115 ? 4.471 -3.343 10.639 1.00 98.19 115 SER A CA 1
ATOM 792 C C . SER A 1 115 ? 3.312 -3.114 11.608 1.00 98.19 115 SER A C 1
ATOM 794 O O . SER A 1 115 ? 2.877 -1.981 11.800 1.00 98.19 115 SER A O 1
ATOM 796 N N . ASN A 1 116 ? 2.839 -4.180 12.261 1.00 98.44 116 ASN A N 1
ATOM 797 C CA . ASN A 1 116 ? 1.703 -4.150 13.193 1.00 98.44 116 ASN A CA 1
ATOM 798 C C . ASN A 1 116 ? 0.455 -3.543 12.535 1.00 98.44 116 ASN A C 1
ATOM 800 O O . ASN A 1 116 ? -0.043 -2.488 12.936 1.00 98.44 116 ASN A O 1
ATOM 804 N N . ILE A 1 117 ? -0.022 -4.196 11.478 1.00 98.25 117 ILE A N 1
ATOM 805 C CA . ILE A 1 117 ? -1.101 -3.673 10.640 1.00 98.25 117 ILE A CA 1
ATOM 806 C C . ILE A 1 117 ? -2.386 -4.436 10.939 1.00 98.25 117 ILE A C 1
ATOM 808 O O . ILE A 1 117 ? -2.455 -5.651 10.771 1.00 98.25 117 ILE A O 1
ATOM 812 N N . THR A 1 118 ? -3.426 -3.707 11.325 1.00 98.69 118 THR A N 1
ATOM 813 C CA . THR A 1 118 ? -4.797 -4.208 11.431 1.00 98.69 118 THR A CA 1
ATOM 814 C C . THR A 1 118 ? -5.632 -3.635 10.293 1.00 98.69 118 THR A C 1
ATOM 816 O O . THR A 1 118 ? -5.699 -2.419 10.130 1.00 98.69 118 THR A O 1
ATOM 819 N N . VAL A 1 119 ? -6.286 -4.488 9.508 1.00 98.69 119 VAL A N 1
ATOM 820 C CA . VAL A 1 119 ? -7.124 -4.072 8.377 1.00 98.69 119 VAL A CA 1
ATOM 821 C C . VAL A 1 119 ? -8.518 -4.673 8.498 1.00 98.69 119 VAL A C 1
ATOM 823 O O . VAL A 1 119 ? -8.669 -5.890 8.568 1.00 98.69 119 VAL A O 1
ATOM 826 N N . HIS A 1 120 ? -9.537 -3.822 8.427 1.00 98.75 120 HIS A N 1
ATOM 827 C CA . HIS A 1 120 ? -10.921 -4.194 8.161 1.00 98.75 120 HIS A CA 1
ATOM 828 C C . HIS A 1 120 ? -11.284 -3.694 6.760 1.00 98.75 120 HIS A C 1
ATOM 830 O O . HIS A 1 120 ? -11.500 -2.500 6.542 1.00 98.75 120 HIS A O 1
ATOM 836 N N . ASN A 1 121 ? -11.287 -4.594 5.779 1.00 98.38 121 ASN A N 1
ATOM 837 C CA . ASN A 1 121 ? -11.461 -4.241 4.376 1.00 98.38 121 ASN A CA 1
ATOM 838 C C . ASN A 1 121 ? -12.860 -4.591 3.866 1.00 98.38 121 ASN A C 1
ATOM 840 O O . ASN A 1 121 ? -13.131 -5.736 3.522 1.00 98.38 121 ASN A O 1
ATOM 844 N N . SER A 1 122 ? -13.717 -3.585 3.717 1.00 98.31 122 SER A N 1
ATOM 845 C CA . SER A 1 122 ? -14.996 -3.690 3.000 1.00 98.31 122 SER A CA 1
ATOM 846 C C . SER A 1 122 ? -14.932 -3.093 1.585 1.00 98.31 122 SER A C 1
ATOM 848 O O . SER A 1 122 ? -15.912 -3.139 0.838 1.00 98.31 122 SER A O 1
ATOM 850 N N . GLY A 1 123 ? -13.786 -2.530 1.194 1.00 97.56 123 GLY A N 1
ATOM 851 C CA . GLY A 1 123 ? -13.545 -1.940 -0.117 1.00 97.56 123 GLY A CA 1
ATOM 852 C C . GLY A 1 123 ? -12.453 -2.656 -0.924 1.00 97.56 123 GLY A C 1
ATOM 853 O O . GLY A 1 123 ? -12.378 -3.879 -0.949 1.00 97.56 123 GLY A O 1
ATOM 854 N N . GLY A 1 124 ? -11.629 -1.904 -1.652 1.00 98.25 124 GLY A N 1
ATOM 855 C CA . GLY A 1 124 ? -10.517 -2.459 -2.431 1.00 98.25 124 GLY A CA 1
ATOM 856 C C . GLY A 1 124 ? -9.164 -2.075 -1.844 1.00 98.25 124 GLY A C 1
ATOM 857 O O . GLY A 1 124 ? -8.954 -0.906 -1.535 1.00 98.25 124 GLY A O 1
ATOM 858 N N . ILE A 1 125 ? -8.229 -3.013 -1.759 1.00 98.75 125 ILE A N 1
ATOM 859 C CA . ILE A 1 125 ? -6.808 -2.727 -1.538 1.00 98.75 125 ILE A CA 1
ATOM 860 C C . ILE A 1 125 ? -6.035 -3.330 -2.705 1.00 98.75 125 ILE A C 1
ATOM 862 O O . ILE A 1 125 ? -6.082 -4.539 -2.921 1.00 98.75 125 ILE A O 1
ATOM 866 N N . LEU A 1 126 ? -5.387 -2.481 -3.498 1.00 98.69 126 LEU A N 1
ATOM 867 C CA . LEU A 1 126 ? -4.740 -2.884 -4.739 1.00 98.69 126 LEU A CA 1
ATOM 868 C C . LEU A 1 126 ? -3.298 -2.394 -4.763 1.00 98.69 126 LEU A C 1
ATOM 870 O O . LEU A 1 126 ? -3.036 -1.211 -4.539 1.00 98.69 126 LEU A O 1
ATOM 874 N N . GLY A 1 127 ? -2.379 -3.297 -5.077 1.00 98.50 127 GLY A N 1
ATOM 875 C CA . GLY A 1 127 ? -1.026 -2.923 -5.448 1.00 98.50 127 GLY A CA 1
ATOM 876 C C . GLY A 1 127 ? -0.995 -2.159 -6.771 1.00 98.50 127 GLY A C 1
ATOM 877 O O . GLY A 1 127 ? -1.862 -2.327 -7.632 1.00 98.50 127 GLY A O 1
ATOM 878 N N . GLY A 1 128 ? 0.006 -1.299 -6.916 1.00 98.31 128 GLY A N 1
ATOM 879 C CA . GLY A 1 128 ? 0.271 -0.554 -8.137 1.00 98.31 128 GLY A CA 1
ATOM 880 C C . GLY A 1 128 ? 0.871 -1.443 -9.221 1.00 98.31 128 GLY A C 1
ATOM 881 O O . GLY A 1 128 ? 1.484 -2.475 -8.951 1.00 98.31 128 GLY A O 1
ATOM 882 N N . ASN A 1 129 ? 0.710 -1.041 -10.468 1.00 98.19 129 ASN A N 1
ATOM 883 C CA . ASN A 1 129 ? 1.244 -1.753 -11.617 1.00 98.19 129 ASN A CA 1
ATOM 884 C C . ASN A 1 129 ? 2.705 -1.375 -11.870 1.00 98.19 129 ASN A C 1
ATOM 886 O O . ASN A 1 129 ? 3.110 -0.244 -11.607 1.00 98.19 129 ASN A O 1
ATOM 890 N N . GLY A 1 130 ? 3.481 -2.276 -12.468 1.00 96.75 130 GLY A N 1
ATOM 891 C CA . GLY A 1 130 ? 4.815 -1.926 -12.941 1.00 96.75 130 GLY A CA 1
ATOM 892 C C . GLY A 1 130 ? 5.511 -2.991 -13.771 1.00 96.75 130 GLY A C 1
ATOM 893 O O . GLY A 1 130 ? 4.882 -3.890 -14.331 1.00 96.75 130 GLY A O 1
ATOM 894 N N . VAL A 1 131 ? 6.837 -2.904 -13.866 1.00 96.44 131 VAL A N 1
ATOM 895 C CA . VAL A 1 131 ? 7.663 -4.024 -14.343 1.00 96.44 131 VAL A CA 1
ATOM 896 C C . VAL A 1 131 ? 7.459 -5.218 -13.419 1.00 96.44 131 VAL A C 1
ATOM 898 O O . VAL A 1 131 ? 7.203 -6.324 -13.894 1.00 96.44 131 VAL A O 1
ATOM 901 N N . ASN A 1 132 ? 7.497 -4.953 -12.118 1.00 96.00 132 ASN A N 1
ATOM 902 C CA . ASN A 1 132 ? 6.981 -5.839 -11.090 1.00 96.00 132 ASN A CA 1
ATOM 903 C C . ASN A 1 132 ? 5.757 -5.161 -10.465 1.00 96.00 132 ASN A C 1
ATOM 905 O O . ASN A 1 132 ? 5.799 -3.960 -10.188 1.00 96.00 132 ASN A O 1
ATOM 909 N N . GLY A 1 133 ? 4.666 -5.896 -10.281 1.00 97.44 133 GLY A N 1
ATOM 910 C CA . GLY A 1 133 ? 3.499 -5.381 -9.575 1.00 97.44 133 GLY A CA 1
ATOM 911 C C . GLY A 1 133 ? 3.815 -5.160 -8.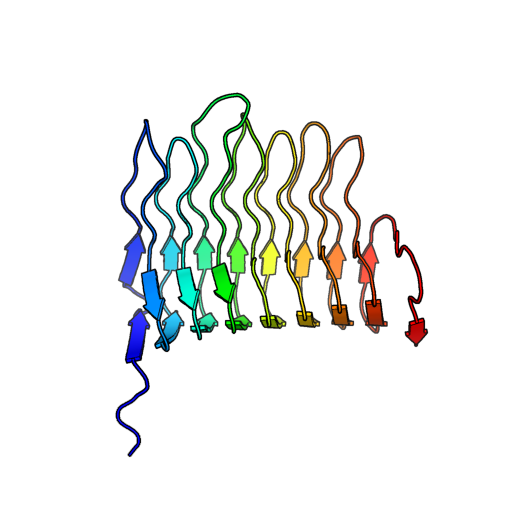097 1.00 97.44 133 GLY A C 1
ATOM 912 O O . GLY A 1 133 ? 4.597 -5.904 -7.512 1.00 97.44 133 GLY A O 1
ATOM 913 N N . GLY A 1 134 ? 3.220 -4.130 -7.506 1.00 98.06 134 GLY A N 1
ATOM 914 C CA . GLY A 1 134 ? 3.246 -3.916 -6.065 1.00 98.06 134 GLY A CA 1
ATOM 915 C C . GLY A 1 134 ? 2.251 -4.821 -5.352 1.00 98.06 134 GLY A C 1
ATOM 916 O O . GLY A 1 134 ? 1.290 -5.301 -5.959 1.00 98.06 134 GLY A O 1
ATOM 917 N N . ASP A 1 135 ? 2.452 -5.031 -4.059 1.00 98.50 135 ASP A N 1
ATOM 918 C CA . ASP A 1 135 ? 1.577 -5.908 -3.289 1.00 98.50 135 ASP A CA 1
ATOM 919 C C . ASP A 1 135 ? 0.272 -5.205 -2.899 1.00 98.50 135 ASP A C 1
ATOM 921 O O . ASP A 1 135 ? 0.223 -3.985 -2.735 1.00 98.50 135 ASP A O 1
ATOM 925 N N . GLY A 1 136 ? -0.804 -5.958 -2.678 1.00 98.50 136 G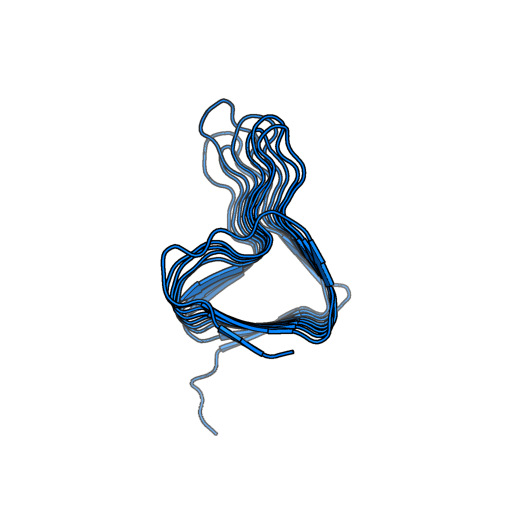LY A N 1
ATOM 926 C CA . GLY A 1 136 ? -1.989 -5.392 -2.029 1.00 98.50 136 GLY A CA 1
ATOM 927 C C . GLY A 1 136 ? -1.638 -4.905 -0.618 1.00 98.50 136 GLY A C 1
ATOM 928 O O . GLY A 1 136 ? -1.775 -3.720 -0.298 1.00 98.50 136 GLY A O 1
ATOM 929 N N . ILE A 1 137 ? -1.128 -5.818 0.209 1.00 98.62 137 ILE A N 1
ATOM 930 C CA . ILE A 1 137 ? -0.642 -5.558 1.568 1.00 98.62 137 ILE A CA 1
ATOM 931 C C . ILE A 1 137 ? 0.727 -6.224 1.742 1.00 98.62 137 ILE A C 1
ATOM 933 O O . ILE A 1 137 ? 0.856 -7.409 1.464 1.00 98.62 137 ILE A O 1
ATOM 937 N N . ASN A 1 138 ? 1.727 -5.495 2.237 1.00 98.25 138 ASN A N 1
ATOM 938 C CA . ASN A 1 138 ? 3.063 -6.035 2.522 1.00 98.25 138 ASN A CA 1
ATOM 939 C C . ASN A 1 138 ? 3.515 -5.656 3.936 1.00 98.25 138 ASN A C 1
ATOM 941 O O . ASN A 1 138 ? 3.526 -4.475 4.283 1.00 98.25 138 ASN A O 1
ATOM 945 N N . GLY A 1 139 ? 3.909 -6.614 4.772 1.00 97.25 139 GLY A N 1
ATOM 946 C CA . GLY A 1 139 ? 4.446 -6.244 6.075 1.00 97.25 139 GLY A CA 1
ATOM 947 C C . GLY A 1 139 ? 4.583 -7.349 7.103 1.00 97.25 139 GLY A C 1
ATOM 948 O O . GLY A 1 139 ? 4.534 -8.534 6.802 1.00 97.25 139 GLY A O 1
ATOM 949 N N . SER A 1 140 ? 4.735 -6.942 8.358 1.00 97.75 140 SER A N 1
ATOM 950 C CA . SER A 1 140 ? 4.885 -7.864 9.485 1.00 97.75 140 SER A CA 1
ATOM 951 C C . SER A 1 140 ? 3.780 -7.690 10.521 1.00 97.75 140 SER A C 1
ATOM 953 O O . SER A 1 140 ? 3.296 -6.576 10.731 1.00 97.75 140 SER A O 1
ATOM 955 N N . ASN A 1 141 ? 3.402 -8.785 11.188 1.00 98.19 141 ASN A N 1
ATOM 956 C CA . ASN A 1 141 ? 2.343 -8.810 12.202 1.00 98.19 141 ASN A CA 1
ATOM 957 C C . ASN A 1 141 ? 1.025 -8.241 11.646 1.00 98.19 141 ASN A C 1
ATOM 959 O O . ASN A 1 141 ? 0.556 -7.167 12.037 1.00 98.19 141 ASN A O 1
ATOM 963 N N . LEU A 1 142 ? 0.484 -8.950 10.656 1.00 98.31 142 LEU A N 1
ATOM 964 C CA . LEU A 1 142 ? -0.693 -8.550 9.896 1.00 98.31 142 LEU A CA 1
ATOM 965 C C . LEU A 1 142 ? -1.940 -9.225 10.473 1.00 98.31 142 LEU A C 1
ATOM 967 O O . LEU A 1 142 ? -2.023 -10.451 10.516 1.00 98.31 142 LEU A O 1
ATOM 971 N N . PHE A 1 143 ? -2.942 -8.436 10.846 1.00 98.50 143 PHE A N 1
ATOM 972 C CA . PHE A 1 143 ? -4.275 -8.920 11.192 1.00 98.50 143 PHE A CA 1
ATOM 973 C C . PHE A 1 143 ? -5.298 -8.347 10.214 1.00 98.50 143 PHE A C 1
ATOM 975 O O . PHE A 1 143 ? -5.584 -7.152 10.217 1.00 98.50 143 PHE A O 1
ATOM 982 N N . ILE A 1 144 ? -5.843 -9.193 9.347 1.00 98.62 144 ILE A N 1
ATOM 983 C CA . ILE A 1 144 ? -6.657 -8.765 8.211 1.00 98.62 144 ILE A CA 1
ATOM 984 C C . ILE A 1 144 ? -8.018 -9.447 8.286 1.00 98.62 144 ILE A C 1
ATOM 986 O O . ILE A 1 144 ? -8.114 -10.671 8.309 1.00 98.62 144 ILE A O 1
ATOM 990 N N . THR A 1 145 ? -9.080 -8.650 8.264 1.00 98.56 145 THR A N 1
ATOM 991 C CA . THR A 1 145 ? -10.437 -9.102 7.947 1.00 98.56 145 THR A CA 1
ATOM 992 C C . THR A 1 145 ? -10.816 -8.528 6.591 1.00 98.56 145 THR A C 1
ATOM 994 O O . THR A 1 145 ? -10.837 -7.309 6.418 1.00 98.56 145 THR A O 1
ATOM 997 N N . ASN A 1 146 ? -11.066 -9.395 5.615 1.00 98.44 146 ASN A N 1
ATOM 998 C CA . ASN A 1 146 ? -11.353 -9.003 4.243 1.00 98.44 146 ASN A CA 1
ATOM 999 C C . ASN A 1 146 ? -12.754 -9.438 3.821 1.00 98.44 146 ASN A C 1
ATOM 1001 O O . ASN A 1 146 ? -12.994 -10.624 3.636 1.00 98.44 146 ASN A O 1
ATOM 1005 N N . ASP A 1 147 ? -13.636 -8.479 3.571 1.00 98.38 147 ASP A N 1
ATOM 1006 C CA . ASP A 1 147 ? -15.002 -8.702 3.086 1.00 98.38 147 ASP A CA 1
ATOM 1007 C C . ASP A 1 147 ? -15.183 -8.310 1.613 1.00 98.38 147 ASP A C 1
ATOM 1009 O O . ASP A 1 147 ? -16.277 -8.419 1.060 1.00 98.38 147 ASP A O 1
ATOM 1013 N N . ASN A 1 148 ? -14.124 -7.828 0.959 1.00 97.94 148 ASN A N 1
ATOM 1014 C CA . ASN A 1 148 ? -14.165 -7.402 -0.436 1.00 97.94 148 ASN A CA 1
ATOM 1015 C C . ASN A 1 148 ? -12.836 -7.741 -1.131 1.00 97.94 148 ASN A C 1
ATOM 1017 O O . ASN A 1 148 ? -12.458 -8.905 -1.099 1.00 97.94 148 ASN A O 1
ATOM 1021 N N . MET A 1 149 ? -12.124 -6.824 -1.787 1.00 97.81 149 MET A N 1
ATOM 1022 C CA . MET A 1 149 ? -10.995 -7.196 -2.653 1.00 97.81 149 MET A CA 1
ATOM 1023 C C . MET A 1 149 ? -9.646 -6.767 -2.081 1.00 97.81 149 MET A C 1
ATOM 1025 O O . MET A 1 149 ? -9.447 -5.590 -1.782 1.00 97.81 149 MET A O 1
ATOM 1029 N N . ILE A 1 150 ? -8.702 -7.707 -2.027 1.00 98.56 150 ILE A N 1
ATOM 1030 C CA . ILE A 1 150 ? -7.266 -7.453 -1.883 1.00 98.56 150 ILE A CA 1
ATOM 1031 C C . ILE A 1 150 ? -6.570 -8.045 -3.107 1.00 98.56 150 ILE A C 1
ATOM 1033 O O . ILE A 1 150 ? -6.762 -9.221 -3.419 1.00 98.56 150 ILE A O 1
ATOM 1037 N N . SER A 1 151 ? -5.786 -7.243 -3.823 1.00 97.75 151 SER A N 1
ATOM 1038 C CA . SER A 1 151 ? -5.107 -7.691 -5.038 1.00 97.75 151 SER A CA 1
ATOM 1039 C C . SER A 1 151 ? -3.695 -7.156 -5.147 1.00 97.75 151 SER A C 1
ATOM 1041 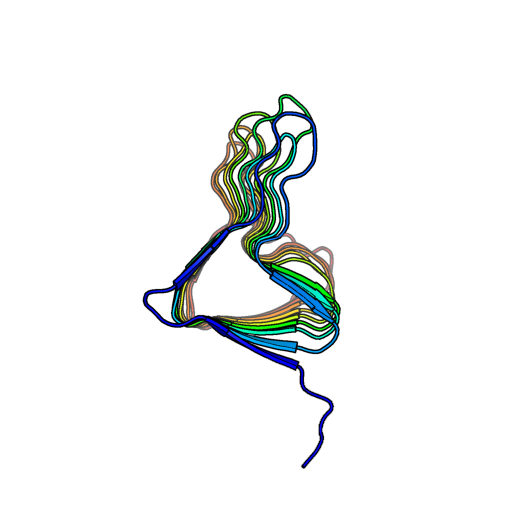O O . SER A 1 151 ? -3.457 -5.976 -4.900 1.00 97.75 151 SER A O 1
ATOM 1043 N N . GLY A 1 152 ? -2.785 -8.004 -5.615 1.00 97.88 152 GLY A N 1
ATOM 1044 C CA . GLY A 1 152 ? -1.510 -7.539 -6.142 1.00 97.88 152 GLY A CA 1
ATOM 1045 C C . GLY A 1 152 ? -1.709 -6.766 -7.446 1.00 97.88 152 GLY A C 1
ATOM 1046 O O . GLY A 1 152 ? -2.722 -6.932 -8.139 1.00 97.88 152 GLY A O 1
ATOM 1047 N N . GLY A 1 153 ? -0.750 -5.908 -7.771 1.00 97.62 153 GLY A N 1
ATOM 1048 C CA . GLY A 1 153 ? -0.728 -5.135 -9.006 1.00 97.62 153 GLY A CA 1
ATOM 1049 C C . GLY A 1 153 ? -0.248 -5.949 -10.206 1.00 97.62 153 GLY A C 1
ATOM 1050 O O . GLY A 1 153 ? 0.397 -6.993 -10.067 1.00 97.62 153 GLY A O 1
ATOM 1051 N N . TYR A 1 154 ? -0.549 -5.467 -11.410 1.00 97.19 154 TYR A N 1
ATOM 1052 C CA . TYR A 1 154 ? -0.039 -6.070 -12.638 1.00 97.19 154 TYR A CA 1
ATOM 1053 C C . TYR A 1 154 ? 1.470 -5.840 -12.772 1.00 97.19 154 TYR A C 1
ATOM 1055 O O . TYR A 1 154 ? 1.956 -4.721 -12.606 1.00 97.19 154 TYR A O 1
ATOM 1063 N N . GLY A 1 155 ? 2.200 -6.882 -13.155 1.00 96.12 155 GLY A N 1
ATOM 1064 C CA . GLY A 1 155 ? 3.607 -6.807 -13.506 1.00 96.12 155 GLY A CA 1
ATOM 1065 C C . GLY A 1 155 ? 3.882 -7.267 -14.926 1.00 96.12 155 GLY A C 1
ATOM 1066 O O . GLY A 1 155 ? 3.414 -8.319 -15.357 1.00 96.12 155 GLY A O 1
ATOM 1067 N N . ILE A 1 156 ? 4.717 -6.522 -15.648 1.00 94.88 156 ILE A N 1
ATOM 1068 C CA . ILE A 1 156 ? 5.216 -6.950 -16.963 1.00 94.88 156 ILE A CA 1
ATOM 1069 C C . ILE A 1 156 ? 6.062 -8.229 -16.844 1.00 94.88 156 ILE A C 1
ATOM 1071 O O . ILE A 1 156 ? 6.063 -9.034 -17.772 1.00 94.88 156 ILE A O 1
ATOM 1075 N N . LYS A 1 157 ? 6.778 -8.419 -15.728 1.00 93.56 157 LYS A N 1
ATOM 1076 C CA . LYS A 1 157 ? 7.584 -9.614 -15.421 1.00 93.56 157 LYS A CA 1
ATOM 1077 C C . LYS A 1 157 ? 6.945 -10.470 -14.331 1.00 93.56 157 LYS A C 1
ATOM 1079 O O . LYS A 1 157 ? 6.699 -11.650 -14.553 1.00 93.56 157 LYS A O 1
ATOM 1084 N N . GLN A 1 158 ? 6.616 -9.858 -13.198 1.00 93.12 158 GLN A N 1
ATOM 1085 C CA . GLN A 1 158 ? 6.063 -10.548 -12.036 1.00 93.12 158 GLN A CA 1
ATOM 1086 C C . GLN A 1 158 ? 4.918 -9.735 -11.438 1.00 93.12 158 GLN A C 1
ATOM 1088 O O . GLN A 1 158 ? 5.098 -8.552 -11.159 1.00 93.12 158 GLN A O 1
ATOM 1093 N N . GLY A 1 159 ? 3.753 -10.353 -11.247 1.00 95.56 159 GLY A N 1
ATOM 1094 C CA . GLY A 1 159 ? 2.641 -9.706 -10.553 1.00 95.56 159 GLY A CA 1
ATOM 1095 C C . GLY A 1 159 ? 2.943 -9.552 -9.063 1.00 95.56 159 GLY A C 1
ATOM 1096 O O . GLY A 1 159 ? 3.675 -10.358 -8.499 1.00 95.56 159 GLY A O 1
ATOM 1097 N N . GLY A 1 160 ? 2.387 -8.524 -8.424 1.00 96.12 160 GLY A N 1
ATOM 1098 C CA . GLY A 1 160 ? 2.537 -8.372 -6.974 1.00 96.12 160 GLY A CA 1
ATOM 1099 C C . GLY A 1 160 ? 1.772 -9.453 -6.219 1.00 96.12 160 GLY A C 1
ATOM 1100 O O . GLY A 1 160 ? 0.805 -10.011 -6.738 1.00 96.12 160 GLY A O 1
ATOM 1101 N N . ASP A 1 161 ? 2.150 -9.740 -4.984 1.00 96.94 161 ASP A N 1
ATOM 1102 C CA . ASP A 1 161 ? 1.353 -10.611 -4.131 1.00 96.94 161 ASP A CA 1
ATOM 1103 C C . ASP A 1 161 ? 0.119 -9.849 -3.631 1.00 96.94 161 ASP A C 1
ATOM 1105 O O . ASP A 1 161 ? 0.125 -8.629 -3.466 1.00 96.94 161 ASP A O 1
ATOM 1109 N N . ALA A 1 162 ? -0.990 -10.535 -3.367 1.00 97.50 162 ALA A N 1
ATOM 1110 C CA . ALA A 1 162 ? -2.115 -9.851 -2.733 1.00 97.50 162 ALA A CA 1
ATOM 1111 C C . ALA A 1 162 ? -1.764 -9.468 -1.289 1.00 97.50 162 ALA A C 1
ATOM 1113 O O . ALA A 1 162 ? -2.033 -8.346 -0.859 1.00 97.50 162 ALA A O 1
ATOM 1114 N N . ILE A 1 163 ? -1.162 -10.405 -0.554 1.00 97.88 163 ILE A N 1
ATOM 1115 C CA . ILE A 1 163 ? -0.664 -10.210 0.806 1.00 97.88 163 ILE A CA 1
ATOM 1116 C C . ILE A 1 163 ? 0.716 -10.868 0.907 1.00 97.88 163 ILE A C 1
ATOM 1118 O O . ILE A 1 163 ? 0.838 -12.064 0.648 1.00 97.88 163 ILE A O 1
ATOM 1122 N N . SER A 1 164 ? 1.739 -10.122 1.313 1.00 96.38 164 SER A N 1
ATOM 1123 C CA . SER A 1 164 ? 3.096 -10.635 1.525 1.00 96.38 164 SER A CA 1
ATOM 1124 C C . SER A 1 164 ? 3.642 -10.268 2.911 1.00 96.38 164 SER A C 1
ATOM 1126 O O . SER A 1 164 ? 3.300 -9.222 3.469 1.00 96.38 164 SER A O 1
ATOM 1128 N N . GLY A 1 165 ? 4.493 -11.127 3.484 1.00 94.81 165 GLY A N 1
ATOM 1129 C CA . GLY A 1 165 ? 5.280 -10.808 4.680 1.00 94.81 165 GLY A CA 1
ATOM 1130 C C . GLY A 1 165 ? 5.301 -11.893 5.758 1.00 94.81 165 GLY A C 1
ATOM 1131 O O . GLY A 1 165 ? 5.516 -13.058 5.441 1.00 94.81 165 GLY A O 1
ATOM 1132 N N . ASN A 1 166 ? 5.154 -11.544 7.039 1.00 93.81 166 ASN A N 1
ATOM 1133 C CA . ASN A 1 166 ? 5.276 -12.515 8.139 1.00 93.81 166 ASN A CA 1
ATOM 1134 C C . ASN A 1 166 ? 4.285 -12.284 9.287 1.00 93.81 166 ASN A C 1
ATOM 1136 O O . ASN A 1 166 ? 3.896 -11.148 9.561 1.00 93.81 166 ASN A O 1
ATOM 1140 N N . GLN A 1 167 ? 3.928 -13.363 9.996 1.00 95.88 167 GLN A N 1
ATOM 1141 C CA . GLN A 1 167 ? 2.912 -13.364 11.059 1.00 95.88 167 GLN A CA 1
ATOM 1142 C C . GLN A 1 167 ? 1.579 -12.824 10.533 1.00 95.88 167 GLN A C 1
ATOM 1144 O O . GLN A 1 167 ? 1.118 -11.747 10.915 1.00 95.88 167 GLN A O 1
ATOM 1149 N N . ILE A 1 168 ? 0.992 -13.560 9.593 1.00 95.75 168 ILE A N 1
ATOM 1150 C CA . ILE A 1 168 ? -0.204 -13.149 8.861 1.00 95.75 168 ILE A CA 1
ATOM 1151 C C . ILE A 1 168 ? -1.403 -13.892 9.432 1.00 95.75 168 ILE A C 1
ATOM 1153 O O . ILE A 1 168 ? -1.485 -15.108 9.333 1.00 95.75 168 ILE A O 1
ATOM 1157 N N . THR A 1 169 ? -2.369 -13.165 9.979 1.00 96.94 169 THR A N 1
ATOM 1158 C CA . THR A 1 169 ? -3.696 -13.693 10.303 1.00 96.94 169 THR A CA 1
ATOM 1159 C C . THR A 1 169 ? -4.716 -13.085 9.352 1.00 96.94 169 THR A C 1
ATOM 1161 O O . THR A 1 169 ? -4.922 -11.873 9.352 1.00 96.94 169 THR A O 1
ATOM 1164 N N . LEU A 1 170 ? -5.365 -13.923 8.548 1.00 96.62 170 LEU A N 1
ATOM 1165 C CA . LEU A 1 170 ? -6.341 -13.515 7.543 1.00 96.62 170 LEU A CA 1
ATOM 1166 C C . LEU A 1 170 ? -7.693 -14.191 7.790 1.00 96.62 170 LEU A C 1
ATOM 1168 O O . LEU A 1 170 ? -7.811 -15.406 7.675 1.00 96.62 170 LEU A O 1
ATOM 1172 N N . ASN A 1 171 ? -8.726 -13.391 8.036 1.00 97.12 171 ASN A N 1
ATOM 1173 C CA . ASN A 1 171 ? -10.127 -13.794 7.957 1.00 97.12 171 ASN A CA 1
ATOM 1174 C C . ASN A 1 171 ? -10.697 -13.292 6.627 1.00 97.12 171 ASN A C 1
ATOM 1176 O O . ASN A 1 171 ? -10.972 -12.101 6.482 1.00 97.12 171 ASN A O 1
ATOM 1180 N N . ASN A 1 172 ? -10.837 -14.170 5.637 1.00 96.19 172 ASN A N 1
ATOM 1181 C CA . ASN A 1 172 ? -11.266 -13.784 4.296 1.00 96.19 172 ASN A CA 1
ATOM 1182 C C . ASN A 1 172 ? -12.698 -14.232 3.998 1.00 96.19 172 ASN A C 1
ATOM 1184 O O . ASN A 1 172 ? -12.951 -15.421 3.863 1.00 96.19 172 ASN A O 1
ATOM 1188 N N . ASN A 1 173 ? -13.597 -13.279 3.784 1.00 96.81 173 ASN A N 1
ATOM 1189 C CA . ASN A 1 173 ? -14.933 -13.465 3.214 1.00 96.81 173 ASN A CA 1
ATOM 1190 C C . ASN A 1 173 ? -15.028 -12.940 1.765 1.00 96.81 173 ASN A C 1
ATOM 1192 O O . ASN A 1 173 ? -16.014 -13.197 1.077 1.00 96.81 173 ASN A O 1
ATOM 1196 N N . GLY A 1 174 ? -14.017 -12.198 1.303 1.00 95.94 174 GLY A N 1
ATOM 1197 C CA . GLY A 1 174 ? -13.958 -11.570 -0.014 1.00 95.94 174 GLY A CA 1
ATOM 1198 C C . GLY A 1 174 ? -13.041 -12.286 -1.014 1.00 95.94 174 GLY A C 1
ATOM 1199 O O . GLY A 1 174 ? -12.942 -13.510 -1.038 1.00 95.94 174 GLY A O 1
ATOM 1200 N N . ILE A 1 175 ? -12.379 -11.516 -1.874 1.00 96.25 175 ILE A N 1
ATOM 1201 C CA . ILE A 1 175 ? -11.413 -11.965 -2.880 1.00 96.25 175 ILE A CA 1
ATOM 1202 C C . ILE A 1 175 ? -10.012 -11.531 -2.453 1.00 96.25 175 ILE A C 1
ATOM 1204 O O . ILE A 1 175 ? -9.774 -10.347 -2.217 1.00 96.25 175 ILE A O 1
ATOM 1208 N N . VAL A 1 176 ? -9.076 -12.474 -2.434 1.00 97.25 176 VAL A N 1
ATOM 1209 C CA . VAL A 1 176 ? -7.640 -12.205 -2.333 1.00 97.25 176 VAL A CA 1
ATOM 1210 C C . VAL A 1 176 ? -6.964 -12.802 -3.558 1.00 97.25 176 VAL A C 1
ATOM 1212 O O . VAL A 1 176 ? -7.031 -14.013 -3.793 1.00 97.25 176 VAL A O 1
ATOM 1215 N N . GLN A 1 177 ? -6.355 -11.949 -4.372 1.00 94.69 177 GLN A N 1
ATOM 1216 C CA . GLN A 1 177 ? -5.857 -12.339 -5.684 1.00 94.69 177 GLN A CA 1
ATOM 1217 C C . GLN A 1 177 ? -4.437 -11.838 -5.928 1.00 94.69 177 GLN A C 1
ATOM 1219 O O . GLN A 1 177 ? -4.159 -10.645 -5.847 1.00 94.69 177 GLN A O 1
ATOM 1224 N N . GLY A 1 178 ? -3.536 -12.756 -6.270 1.00 94.69 178 GLY A N 1
ATOM 1225 C CA . GLY A 1 178 ? -2.214 -12.371 -6.749 1.00 94.69 178 GLY A CA 1
ATOM 1226 C C . GLY A 1 178 ? -2.313 -11.554 -8.036 1.00 94.69 178 GLY A C 1
ATOM 1227 O O . GLY A 1 178 ? -3.178 -11.788 -8.884 1.00 94.69 178 GLY A O 1
ATOM 1228 N N . GLY A 1 179 ? -1.421 -10.586 -8.180 1.00 93.62 179 GLY A N 1
ATOM 1229 C CA . GLY A 1 179 ? -1.292 -9.766 -9.367 1.00 93.62 179 GLY A CA 1
ATOM 1230 C C . GLY A 1 179 ? -0.973 -10.599 -10.605 1.00 93.62 179 GLY A C 1
ATOM 1231 O O . GLY A 1 179 ? -0.369 -11.672 -10.546 1.00 93.62 179 GLY A O 1
ATOM 1232 N N . TYR A 1 180 ? -1.382 -10.095 -11.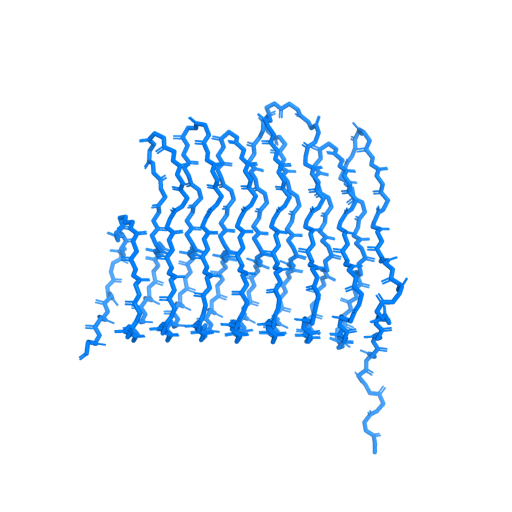763 1.00 91.88 180 TYR A N 1
ATOM 1233 C CA . TYR A 1 180 ? -1.088 -10.754 -13.028 1.00 91.88 180 TYR A CA 1
ATOM 1234 C C . TYR A 1 180 ? 0.317 -10.388 -13.515 1.00 91.88 180 TYR A C 1
ATOM 1236 O O . TYR A 1 180 ? 0.685 -9.218 -13.531 1.00 91.88 180 TYR A O 1
ATOM 1244 N N . GLY A 1 181 ? 1.065 -11.380 -13.987 1.00 89.12 181 GLY A N 1
ATOM 1245 C CA . GLY A 1 181 ? 2.337 -11.220 -14.688 1.00 89.12 181 GLY A CA 1
ATOM 1246 C C . GLY A 1 181 ? 2.831 -12.578 -15.195 1.00 89.12 181 GLY A C 1
ATOM 1247 O O . GLY A 1 181 ? 2.262 -13.596 -14.797 1.00 89.12 181 GLY A O 1
ATOM 1248 N N . PRO A 1 182 ? 3.852 -12.631 -16.068 1.00 89.69 182 PRO A N 1
ATOM 1249 C CA . PRO A 1 182 ? 4.442 -13.890 -16.532 1.00 89.69 182 PRO A CA 1
ATOM 1250 C C . PRO A 1 182 ? 4.822 -14.857 -15.404 1.00 89.69 182 PRO A C 1
ATOM 1252 O O . PRO A 1 182 ? 4.496 -16.039 -15.491 1.00 89.69 182 PRO A O 1
ATOM 1255 N N . ASP A 1 183 ? 5.429 -14.339 -14.334 1.00 88.00 183 ASP A N 1
ATOM 1256 C CA . ASP A 1 183 ? 5.799 -15.123 -13.147 1.00 88.00 183 ASP A CA 1
ATOM 1257 C C . ASP A 1 183 ? 4.650 -15.226 -12.119 1.00 88.00 183 ASP A C 1
ATOM 1259 O O . ASP A 1 183 ? 4.760 -15.928 -11.115 1.00 88.00 183 ASP A O 1
ATOM 1263 N N . GLY A 1 184 ? 3.522 -14.558 -12.389 1.00 87.88 184 GLY A N 1
ATOM 1264 C CA . GLY A 1 184 ? 2.365 -14.459 -11.503 1.00 87.88 184 GLY A CA 1
ATOM 1265 C C . GLY A 1 184 ? 2.640 -13.672 -10.220 1.00 87.88 184 GLY A C 1
ATOM 1266 O O . GLY A 1 184 ? 3.710 -13.095 -10.046 1.00 87.88 184 GLY A O 1
ATOM 1267 N N . GLY A 1 185 ? 1.640 -13.653 -9.344 1.00 89.50 185 GLY A N 1
ATOM 1268 C CA . GLY A 1 185 ? 1.726 -13.218 -7.953 1.00 89.50 185 GLY A CA 1
ATOM 1269 C C . GLY A 1 185 ? 0.983 -14.217 -7.063 1.00 89.50 185 GLY A C 1
ATOM 1270 O O . GLY A 1 185 ? 0.075 -14.928 -7.518 1.00 89.50 185 GLY A O 1
ATOM 1271 N N . CYS A 1 186 ? 1.368 -14.306 -5.797 1.00 92.81 186 CYS A N 1
ATOM 1272 C CA . CYS A 1 186 ? 0.725 -15.167 -4.813 1.00 92.81 186 CYS A CA 1
ATOM 1273 C C . CYS A 1 186 ? -0.532 -14.498 -4.251 1.00 92.81 186 CYS A C 1
ATOM 1275 O O . CYS A 1 186 ? -0.615 -13.275 -4.138 1.00 92.81 186 CYS A O 1
ATOM 1277 N N . SER A 1 187 ? -1.522 -15.289 -3.831 1.00 92.62 187 SER A N 1
ATOM 1278 C CA . SER A 1 187 ? -2.617 -14.731 -3.021 1.00 92.62 187 SER A CA 1
ATOM 1279 C C . SER A 1 187 ? -2.097 -14.314 -1.648 1.00 92.62 187 SER A C 1
ATOM 1281 O O . SER A 1 187 ? -2.388 -13.221 -1.178 1.00 92.62 187 SER A O 1
ATOM 1283 N N . VAL A 1 188 ? -1.315 -15.191 -1.015 1.00 94.12 188 VAL A N 1
ATOM 1284 C CA . VAL A 1 188 ? -0.644 -14.929 0.259 1.00 94.12 188 VAL A CA 1
ATOM 1285 C C . VAL A 1 188 ? 0.748 -15.563 0.212 1.00 94.12 188 VAL A C 1
ATOM 1287 O O . VAL A 1 188 ? 0.864 -16.753 -0.093 1.00 94.12 188 VAL A O 1
ATOM 1290 N N . TYR A 1 189 ? 1.788 -14.782 0.501 1.00 92.69 189 TYR A N 1
ATOM 1291 C CA . TYR A 1 189 ? 3.189 -15.211 0.519 1.00 92.69 189 TYR A CA 1
ATOM 1292 C C . TYR A 1 189 ? 3.857 -14.830 1.842 1.00 92.69 189 TYR A C 1
ATOM 1294 O O . TYR A 1 189 ? 3.705 -13.701 2.305 1.00 92.69 189 TYR A O 1
ATOM 1302 N N . GLY A 1 190 ? 4.603 -15.746 2.463 1.00 90.00 190 GLY A N 1
ATOM 1303 C CA . GLY A 1 190 ? 5.233 -15.438 3.744 1.00 90.00 190 GLY A CA 1
ATOM 1304 C C . GLY A 1 190 ? 5.486 -16.602 4.691 1.00 90.00 190 GLY A C 1
ATOM 1305 O O . GLY A 1 190 ? 5.435 -17.774 4.307 1.00 90.00 190 GLY A O 1
ATOM 1306 N N . GLU A 1 191 ? 5.713 -16.229 5.950 1.00 89.25 191 GLU A N 1
ATOM 1307 C CA . GLU A 1 191 ? 5.959 -17.113 7.097 1.00 89.25 191 GLU A CA 1
ATOM 1308 C C . GLU A 1 191 ? 4.919 -16.873 8.207 1.00 89.25 191 GLU A C 1
ATOM 1310 O O . GLU A 1 191 ? 4.411 -15.758 8.359 1.00 89.25 191 GLU A O 1
ATOM 1315 N N . ASP A 1 192 ? 4.615 -17.909 8.996 1.00 90.31 192 ASP A N 1
ATOM 1316 C CA . ASP A 1 192 ? 3.643 -17.876 10.102 1.00 90.31 192 ASP A CA 1
ATOM 1317 C C . ASP A 1 192 ? 2.261 -17.357 9.660 1.00 90.31 192 ASP A C 1
ATOM 1319 O O . ASP A 1 192 ? 1.804 -16.284 10.062 1.00 90.31 192 ASP A O 1
ATOM 1323 N N . ILE A 1 193 ? 1.606 -18.117 8.776 1.00 90.69 193 ILE A N 1
ATOM 1324 C CA . ILE A 1 193 ? 0.360 -17.715 8.116 1.00 90.69 193 ILE A CA 1
ATOM 1325 C C . ILE A 1 193 ? -0.825 -18.522 8.660 1.00 90.69 193 ILE A C 1
ATOM 1327 O O . ILE A 1 193 ? -0.925 -19.731 8.465 1.00 90.69 193 ILE A O 1
ATOM 1331 N N . HIS A 1 194 ? -1.794 -17.840 9.258 1.00 92.38 194 HIS A N 1
ATOM 1332 C CA . HIS A 1 194 ? -3.076 -18.397 9.677 1.00 92.38 194 HIS A CA 1
ATOM 1333 C C . HIS A 1 194 ? -4.202 -17.816 8.822 1.00 92.38 194 HIS A C 1
ATOM 1335 O O . HIS A 1 194 ? -4.419 -16.604 8.810 1.00 92.38 194 HIS A O 1
ATOM 1341 N N . ILE A 1 195 ? -4.937 -18.678 8.115 1.00 91.44 195 ILE A N 1
ATOM 1342 C CA . ILE A 1 195 ? -6.027 -18.253 7.231 1.00 91.44 195 ILE A CA 1
ATOM 1343 C C . ILE A 1 195 ? -7.321 -18.953 7.634 1.00 91.44 195 ILE A C 1
ATOM 1345 O O . ILE A 1 195 ? -7.424 -20.177 7.592 1.00 91.44 195 ILE A O 1
ATOM 1349 N N . ASN A 1 196 ? -8.332 -18.151 7.945 1.00 92.19 196 ASN A N 1
ATOM 1350 C CA . ASN A 1 196 ? -9.720 -18.568 8.007 1.00 92.19 196 ASN A CA 1
ATOM 1351 C C . ASN A 1 196 ? -10.436 -18.045 6.755 1.00 92.19 196 ASN A C 1
ATOM 1353 O O . ASN A 1 196 ? -10.669 -16.841 6.622 1.00 92.19 196 ASN A O 1
ATOM 1357 N N . ASN A 1 197 ? -10.719 -18.931 5.802 1.00 91.81 197 ASN A N 1
ATOM 1358 C CA . ASN A 1 197 ? -11.217 -18.538 4.489 1.00 91.81 197 ASN A CA 1
ATOM 1359 C C . ASN A 1 197 ? -12.645 -19.024 4.227 1.00 91.81 197 ASN A C 1
ATOM 1361 O O . ASN A 1 197 ? -12.885 -20.211 4.024 1.00 91.81 197 ASN A O 1
ATOM 1365 N N . HIS A 1 198 ? -13.552 -18.069 4.074 1.00 91.06 198 HIS A N 1
ATOM 1366 C CA . HIS A 1 198 ? -14.912 -18.245 3.569 1.00 91.06 198 HIS A CA 1
ATOM 1367 C C . HIS A 1 198 ? -15.125 -17.592 2.185 1.00 91.06 198 HIS A C 1
ATOM 1369 O O . HIS A 1 198 ? -16.206 -17.709 1.609 1.00 91.06 198 HIS A O 1
ATOM 1375 N N . GLY A 1 199 ? -14.107 -16.909 1.648 1.00 88.25 199 GLY A N 1
ATOM 1376 C CA . GLY A 1 199 ? -14.112 -16.237 0.349 1.00 88.25 199 GLY A CA 1
ATOM 1377 C C . GLY A 1 199 ? -13.286 -16.946 -0.736 1.00 88.25 199 GLY A C 1
ATOM 1378 O O . GLY A 1 199 ? -13.017 -18.148 -0.675 1.00 88.25 199 GLY A O 1
ATOM 1379 N N . ASN A 1 200 ? -12.874 -16.187 -1.755 1.00 88.62 200 ASN A N 1
ATOM 1380 C CA . ASN A 1 200 ? -12.008 -16.643 -2.842 1.00 88.62 200 ASN A CA 1
ATOM 1381 C C . ASN A 1 200 ? -10.550 -16.239 -2.590 1.00 88.62 200 ASN A C 1
ATOM 1383 O O . ASN A 1 200 ? -10.252 -15.078 -2.315 1.00 88.62 200 ASN A O 1
ATOM 1387 N N . LEU A 1 201 ? -9.651 -17.201 -2.757 1.00 88.62 201 LEU A N 1
ATOM 1388 C CA . LEU A 1 201 ? -8.209 -17.014 -2.770 1.00 88.62 201 LEU A CA 1
ATOM 1389 C C . LEU A 1 201 ? -7.689 -17.566 -4.108 1.00 88.62 201 LEU A C 1
ATOM 1391 O O . LEU A 1 201 ? -7.792 -18.770 -4.356 1.00 88.62 201 LEU A O 1
ATOM 1395 N N . SER A 1 202 ? -7.174 -16.698 -4.984 1.00 74.56 202 SER A N 1
ATOM 1396 C CA . SER A 1 202 ? -6.729 -17.075 -6.337 1.00 74.56 202 SER A CA 1
ATOM 1397 C C . SER A 1 202 ? -5.286 -16.637 -6.620 1.00 74.56 202 SER A C 1
ATOM 1399 O O . SER A 1 202 ? -4.934 -15.464 -6.472 1.00 74.56 202 SER A O 1
ATOM 1401 N N . GLY A 1 203 ? -4.421 -17.599 -6.956 1.00 58.81 203 GLY A N 1
ATOM 1402 C CA . GLY A 1 203 ? -2.965 -17.421 -7.062 1.00 58.81 203 GLY A CA 1
ATOM 1403 C C . GLY A 1 203 ? -2.197 -18.636 -6.526 1.00 58.81 203 GLY A C 1
ATOM 1404 O O . GLY A 1 203 ? -2.798 -19.572 -5.994 1.00 58.81 203 GLY A O 1
ATOM 1405 N N . LEU A 1 204 ? -0.870 -18.649 -6.689 1.00 54.50 204 LEU A N 1
ATOM 1406 C CA . LEU A 1 204 ? -0.019 -19.656 -6.046 1.00 54.50 204 LEU A CA 1
ATOM 1407 C C . LEU A 1 204 ? -0.005 -19.403 -4.531 1.00 54.50 204 LEU A C 1
ATOM 1409 O O . LEU A 1 204 ? 0.156 -18.268 -4.088 1.00 54.50 204 LEU A O 1
ATOM 1413 N N . TYR A 1 205 ? -0.179 -20.459 -3.738 1.00 53.75 205 TYR A N 1
ATOM 1414 C CA . TYR A 1 205 ? 0.130 -20.430 -2.311 1.00 53.75 205 TYR A CA 1
ATOM 1415 C C . TYR A 1 205 ? 1.563 -20.895 -2.139 1.00 53.75 205 TYR A C 1
ATOM 1417 O O . TYR A 1 205 ? 1.889 -22.021 -2.517 1.00 53.75 205 TYR A O 1
ATOM 1425 N N . ASN A 1 206 ? 2.408 -20.063 -1.547 1.00 50.84 206 ASN A N 1
ATOM 1426 C CA . ASN A 1 206 ? 3.734 -20.494 -1.141 1.00 50.84 206 ASN A CA 1
ATOM 1427 C C . ASN A 1 206 ? 3.967 -20.035 0.297 1.00 50.84 206 ASN A C 1
ATOM 1429 O O . ASN A 1 206 ? 4.528 -18.971 0.539 1.00 50.84 206 ASN A O 1
ATOM 1433 N N . SER A 1 207 ? 3.467 -20.827 1.251 1.00 45.59 207 SER A N 1
ATOM 1434 C CA . SER A 1 207 ? 3.909 -20.707 2.637 1.00 45.59 207 SER A CA 1
ATOM 1435 C C . SER A 1 207 ? 5.185 -21.531 2.775 1.00 45.59 207 SER A C 1
ATOM 1437 O O . SER A 1 207 ? 5.195 -22.748 2.560 1.00 45.59 207 SER A O 1
ATOM 1439 N N . GLN A 1 208 ? 6.286 -20.875 3.130 1.00 48.00 208 GLN A N 1
ATOM 1440 C CA . GLN A 1 208 ? 7.380 -21.596 3.755 1.00 48.00 208 GLN A CA 1
ATOM 1441 C C . GLN A 1 208 ? 6.982 -21.752 5.220 1.00 48.00 208 GLN A C 1
ATOM 1443 O O . GLN A 1 208 ? 7.171 -20.844 6.017 1.00 48.00 208 GLN A O 1
ATOM 1448 N N . LYS A 1 209 ? 6.431 -22.934 5.541 1.00 38.19 209 LYS A N 1
ATOM 1449 C CA . LYS A 1 209 ? 6.163 -23.436 6.902 1.00 38.19 209 LYS A CA 1
ATOM 1450 C C . LYS A 1 209 ? 4.839 -22.949 7.540 1.00 38.19 209 LYS A C 1
ATOM 1452 O O . LYS A 1 209 ? 4.452 -21.795 7.426 1.00 38.19 209 LYS A O 1
ATOM 1457 N N . ASP A 1 210 ? 4.129 -23.898 8.155 1.00 41.41 210 ASP A N 1
ATOM 1458 C CA . ASP A 1 210 ? 3.001 -23.736 9.093 1.00 41.41 210 ASP A CA 1
ATOM 1459 C C . ASP A 1 210 ? 1.751 -22.943 8.637 1.00 41.41 210 ASP A C 1
ATOM 1461 O O . ASP A 1 210 ? 1.150 -22.223 9.429 1.00 41.41 210 ASP A O 1
ATOM 1465 N N . ALA A 1 211 ? 1.286 -23.122 7.391 1.00 45.78 211 ALA A N 1
ATOM 1466 C CA . ALA A 1 211 ? -0.037 -22.627 6.987 1.00 45.78 211 ALA A CA 1
ATOM 1467 C C . ALA A 1 211 ? -1.169 -23.582 7.403 1.00 45.78 211 ALA A C 1
ATOM 1469 O O . ALA A 1 211 ? -1.250 -24.714 6.919 1.00 45.78 211 ALA A O 1
ATOM 1470 N N . TYR A 1 212 ? -2.087 -23.103 8.246 1.00 51.00 212 TYR A N 1
ATOM 1471 C CA . TYR A 1 212 ? -3.322 -23.810 8.598 1.00 51.00 212 TYR A CA 1
ATOM 1472 C C . TYR A 1 212 ? -4.508 -23.103 7.939 1.00 51.00 212 TYR A C 1
ATOM 1474 O O . TYR A 1 212 ? -4.856 -21.986 8.319 1.00 51.00 212 TYR A O 1
ATOM 1482 N N . ASN A 1 213 ? -5.109 -23.747 6.936 1.00 51.06 213 ASN A N 1
ATOM 1483 C CA . ASN A 1 213 ? -6.371 -23.313 6.341 1.00 51.06 213 ASN A CA 1
ATOM 1484 C C . ASN A 1 213 ? -7.506 -24.113 6.989 1.00 51.06 213 ASN A C 1
ATOM 1486 O O . ASN A 1 213 ? -7.614 -25.320 6.761 1.00 51.06 213 ASN A O 1
ATOM 1490 N N . THR A 1 214 ? -8.319 -23.464 7.818 1.00 49.41 214 THR A N 1
ATOM 1491 C CA . THR A 1 214 ? -9.560 -24.057 8.327 1.00 49.41 214 THR A CA 1
ATOM 1492 C C . THR A 1 214 ? -10.717 -23.573 7.464 1.00 49.41 214 THR A C 1
ATOM 1494 O O . THR A 1 214 ? -11.036 -22.386 7.487 1.00 49.41 214 THR A O 1
ATOM 1497 N N . SER A 1 215 ? -11.305 -24.490 6.691 1.00 47.06 215 SER A N 1
ATOM 1498 C CA . SER A 1 215 ? -12.550 -24.276 5.940 1.00 47.06 215 SER A CA 1
ATOM 1499 C C . SER A 1 215 ? -13.782 -24.441 6.817 1.00 47.06 215 SER A C 1
ATOM 1501 O O . SER A 1 215 ? -13.789 -25.450 7.565 1.00 47.06 215 SER A O 1
#

Secondary structure (DSSP, 8-state):
-----EEEEE-TT-EEEPPPEEEEEPPPSEEEEEEEEEESSEEEPPPEEEPPPSEEEEEEEEEESS-EEPPPB--STT-BPPPSEEEEEEEEEESSEEEPPPEEEEEPPPSEEEEEEEEEESSEEEPPPEEEPPPSEEEEEEEEEESSEEEPPPEEEEPPPSEEEEEEEEEESSEEEPPPSTT--EEEEEEEEEEEESSEEESEEEESS--EEE-

Organism: Escherichia coli (NCBI:txid562)

Radius of gyration: 16.01 Å; chains: 1; bounding box: 31×43×45 Å

Sequence (215 aa):
TNYNENRLSVESIVNIKGGTSNTSIGGAGVYGENFTLNNNGSVWGGDGYNGGIAVSGNKISINNYRNVYGGNGLGGSGSSGGAGLSGDDIIVDNYRSIYGGDDVGGTGGSGVTGSNITVHNSGGILGGNGVNGGDGINGSNLFITNDNMISGGYGIKQGGDAISGNQITLNNNGIVQGGYGPDGGCSVYGEDIHINNHGNLSGLYNSQKDAYNTS

Foldseek 3Di:
DPPQEAEDEAAQVGEFEFAAEAADETGESAEDERYEYEPNHEFETHAYCAWGERYEYENYEYQAPDEFETHANPHAAPHETYESYDEYNYEENAQEEFEFHAYARYETAESYEYENYEYDAPYEQETYEYLEWHESYEYYQYHYEHQEYQETAAHQAETEESYEEEQAEYEENYEQATHDYPNTYASYYYENYEYEDNYYGYHDDDYPDDYDYDD